Protein AF-A0A9W9PE05-F1 (afdb_monomer)

Sequence (276 aa):
MPARLLSFATFCFAQQVKKRMEEVAANADLQLPSVTVEVTFVDTAPVEDYEFKYQKSYREVPDNLDMRMVDYKRVLDLLSEWSDINFKIVYQSKFLGADGEGWISPAGKSKPKVKSPAKGNPDRVLTDVIMAIKPVHLANIASRQKNHEYRKYRLRDGVTRLWFYETADAGQGRASITHIAVIPATTRHERHEPGSVPTEPFGIGNEDFNAEKKESKYGYPILELYELVRPVNLSEMKAQWGMGGAPMGWRYVERDMWENRWGEGQDRSEEVRRVF

Solvent-accessible surface area (backbone atoms only — not comparable to full-atom values): 16127 Å² total; per-residue (Å²): 119,73,70,62,58,57,52,52,54,52,45,54,50,51,40,55,50,48,53,53,50,51,60,51,24,75,75,63,85,47,85,79,80,88,66,68,49,78,46,77,44,78,58,61,34,87,47,93,52,101,86,59,83,53,74,42,47,26,88,84,44,58,77,63,45,58,68,62,42,53,64,54,49,54,52,51,52,54,50,23,67,75,48,77,35,52,72,45,85,44,49,53,64,69,76,56,55,101,54,97,73,75,86,89,74,86,92,76,95,76,78,90,75,75,83,70,73,81,80,68,77,86,52,52,38,75,37,30,35,34,27,57,39,51,49,71,60,50,52,32,38,76,69,53,46,26,41,52,52,73,31,71,65,87,76,66,85,48,35,27,34,42,33,33,26,26,36,52,62,94,82,45,57,72,45,16,34,39,36,39,32,33,36,67,45,69,52,90,78,61,47,21,40,64,67,61,56,64,62,72,73,68,30,67,57,30,64,43,35,34,69,59,71,40,88,44,58,33,32,41,50,55,75,32,36,30,35,38,69,68,56,48,34,57,67,52,40,33,73,77,69,66,39,94,64,78,61,91,54,74,46,62,34,47,39,73,59,41,52,72,59,58,48,89,59,93,74,44,73,85,36,34,42,78,77,83

Secondary structure (DSSP, 8-state):
-HHHHHHHHHHHHHHHHHHHHHHHHHTTTPPPPPPEEEEEE--EEEP--TT---EEEGGG-HHHHHHHHHHHHHHHHHHHHHHT-EEEEEEHHHHS-SS------------------------EEEEEEEEEE-HHHHHHHHTTS--EEEESSPPPTT--EEEEEE--BTTBS-SEEEEEEE--S--TTTSBPTT-S--SS--TTHHHHHTT-SS--EEEE--EEEEEEEEEEHHHHHHHH---SS-SSEEEEEHHHHHHHT-S-S--TTTEEE--

Mean predicted aligned error: 17.55 Å

Foldseek 3Di:
DVVLVVLLVQLVVLLVVQVVQVVVCVVPVDDGDAGEAEDEDEQWDFDPDPPD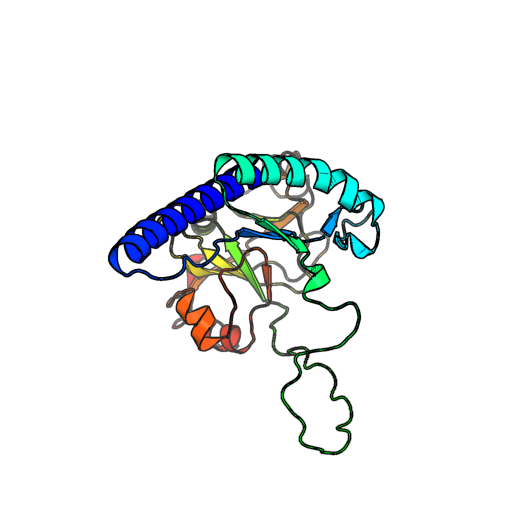TDTDGCVVVVVVVVVVCVVVVVSNVVSCVVRVHHYDYDYPVVVVPPDPDDDDDDDDDDDDDDDDDPCPPPFFDLLEKEAEDEPVVVVCVLVVQAFWDFAQDDRDQQNFKYFYQYDCDVNDTDQWRWKIFGFDNDDPQQQDFQLRQDPPPPHVCNPCRNVVVDSTGTITGGPWMKTFPDTGHQVNCCPPVVDPGRHPGMDTHGNVRCCVQPNPDPDNVNTIDTSD

pLDDT: mean 76.79, std 20.57, range [25.58, 98.38]

Radius of gyration: 24.27 Å; Cα contacts (8 Å, |Δi|>4): 389; chains: 1; bounding box: 50×63×70 Å

Structure (mmCIF, N/CA/C/O backbone):
data_AF-A0A9W9PE05-F1
#
_entry.id   AF-A0A9W9PE05-F1
#
loop_
_atom_site.group_PDB
_atom_site.id
_atom_site.type_symbol
_atom_site.label_atom_id
_atom_site.label_alt_id
_atom_site.label_comp_id
_atom_site.label_asym_id
_atom_site.label_entity_id
_atom_site.label_seq_id
_atom_site.pdbx_PDB_ins_code
_atom_site.Cartn_x
_atom_site.Cartn_y
_atom_site.Cartn_z
_atom_site.occupancy
_atom_site.B_iso_or_equiv
_atom_site.auth_seq_id
_atom_site.auth_comp_id
_atom_site.auth_asym_id
_atom_site.auth_atom_id
_atom_site.pdbx_PDB_model_num
ATOM 1 N N . MET A 1 1 ? 2.193 24.332 -0.978 1.00 36.72 1 MET A N 1
ATOM 2 C CA . MET A 1 1 ? 0.780 24.761 -0.854 1.00 36.72 1 MET A CA 1
ATOM 3 C C . MET A 1 1 ? -0.064 23.996 0.181 1.00 36.72 1 MET A C 1
ATOM 5 O O . MET A 1 1 ? -0.821 24.684 0.852 1.00 36.72 1 MET A O 1
ATOM 9 N N . PRO A 1 2 ? 0.036 22.664 0.403 1.00 42.19 2 PRO A N 1
ATOM 10 C CA . PRO A 1 2 ? -0.932 21.955 1.264 1.00 42.19 2 PRO A CA 1
ATOM 11 C C . PRO A 1 2 ? -0.872 22.321 2.762 1.00 42.19 2 PRO A C 1
ATOM 13 O O . PRO A 1 2 ? -1.906 22.354 3.418 1.00 42.19 2 PRO A O 1
ATOM 16 N N . ALA A 1 3 ? 0.300 22.684 3.298 1.00 53.28 3 ALA A N 1
ATOM 17 C CA . ALA A 1 3 ? 0.438 23.061 4.711 1.00 53.28 3 ALA A CA 1
ATOM 18 C C . ALA A 1 3 ? -0.306 24.362 5.086 1.00 53.28 3 ALA A C 1
ATOM 20 O O . ALA A 1 3 ? -0.819 24.475 6.192 1.00 53.28 3 ALA A O 1
ATOM 21 N N . ARG A 1 4 ? -0.419 25.326 4.156 1.00 55.31 4 ARG A N 1
ATOM 22 C CA . ARG A 1 4 ? -1.061 26.630 4.422 1.00 55.31 4 ARG A CA 1
ATOM 23 C C . ARG A 1 4 ? -2.582 26.517 4.583 1.00 55.31 4 ARG A C 1
ATOM 25 O O . ARG A 1 4 ? -3.156 27.207 5.417 1.00 55.31 4 ARG A O 1
ATOM 32 N N . LEU A 1 5 ? -3.217 25.623 3.821 1.00 52.72 5 LEU A N 1
ATOM 33 C CA . LEU A 1 5 ? -4.660 25.362 3.906 1.00 52.72 5 LEU A CA 1
ATOM 34 C C . LEU A 1 5 ? -5.042 24.634 5.201 1.00 52.72 5 LEU A C 1
ATOM 36 O O . LEU A 1 5 ? -6.065 24.955 5.800 1.00 52.72 5 LEU A O 1
ATOM 40 N N . LEU A 1 6 ? -4.204 23.695 5.654 1.00 59.94 6 LEU A N 1
ATOM 41 C CA . LEU A 1 6 ? -4.462 22.944 6.883 1.00 59.94 6 LEU A CA 1
ATOM 42 C C . LEU A 1 6 ? -4.364 23.838 8.129 1.00 59.94 6 LEU A C 1
ATOM 44 O O . LEU A 1 6 ? -5.202 23.729 9.016 1.00 59.94 6 LEU A O 1
ATOM 48 N N . SER A 1 7 ? -3.397 24.764 8.176 1.00 72.75 7 SER A N 1
ATOM 49 C CA . SER A 1 7 ? -3.284 25.721 9.284 1.00 72.75 7 SER A CA 1
ATOM 50 C C . SER A 1 7 ? -4.495 26.655 9.366 1.00 72.75 7 SER A C 1
ATOM 52 O O . SER A 1 7 ? -5.047 26.818 10.447 1.00 72.75 7 SER A O 1
ATOM 54 N N . PHE A 1 8 ? -4.961 27.212 8.243 1.00 75.12 8 PHE A N 1
ATOM 55 C CA . PHE A 1 8 ? -6.122 28.113 8.232 1.00 75.12 8 PHE A CA 1
ATOM 56 C C . PHE A 1 8 ? -7.388 27.448 8.801 1.00 75.12 8 PHE A C 1
ATOM 58 O O . PHE A 1 8 ? -8.031 28.008 9.686 1.00 75.12 8 PHE A O 1
ATOM 65 N N . ALA A 1 9 ? -7.696 26.216 8.375 1.00 77.88 9 ALA A N 1
ATOM 66 C CA . ALA A 1 9 ? -8.860 25.476 8.867 1.00 77.88 9 ALA A CA 1
ATOM 67 C C . ALA A 1 9 ? -8.818 25.236 10.390 1.00 77.88 9 ALA A C 1
ATOM 69 O O . ALA A 1 9 ? -9.842 25.362 11.063 1.00 77.88 9 ALA A O 1
ATOM 70 N N . THR A 1 10 ? -7.637 24.946 10.945 1.00 82.25 10 THR A N 1
ATOM 71 C CA . THR A 1 10 ? -7.452 24.756 12.393 1.00 82.25 10 THR A CA 1
ATOM 72 C C . THR A 1 10 ? -7.739 26.035 13.179 1.00 82.25 10 THR A C 1
ATOM 74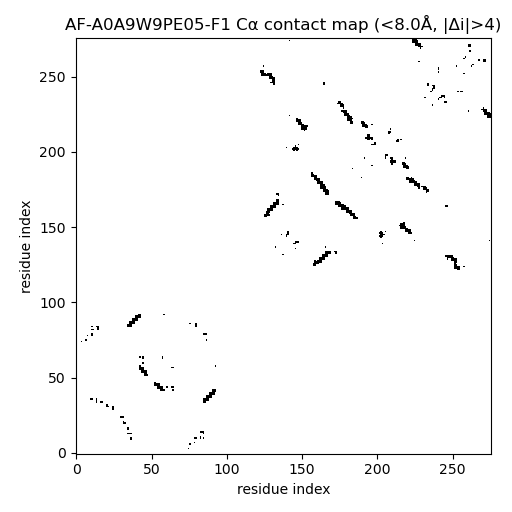 O O . THR A 1 10 ? -8.422 25.979 14.200 1.00 82.25 10 THR A O 1
ATOM 77 N N . PHE A 1 11 ? -7.277 27.193 12.697 1.00 85.00 11 PHE A N 1
ATOM 78 C CA . PHE A 1 11 ? -7.561 28.479 13.342 1.00 85.00 11 PHE A CA 1
ATOM 79 C C . PHE A 1 11 ? -9.043 28.874 13.227 1.00 85.00 11 PHE A C 1
ATOM 81 O O . PHE A 1 11 ? -9.613 29.341 14.210 1.00 85.00 11 PHE A O 1
ATOM 88 N N . CYS A 1 12 ? -9.709 28.601 12.096 1.00 81.94 12 CYS A N 1
ATOM 89 C CA . CYS A 1 12 ? -11.164 28.778 11.974 1.00 81.94 12 CYS A CA 1
ATOM 90 C C . CYS A 1 12 ? -11.935 27.928 12.995 1.00 81.94 12 CYS A C 1
ATOM 92 O O . CYS A 1 12 ? -12.865 28.410 13.643 1.00 81.94 12 CYS A O 1
ATOM 94 N N . PHE A 1 13 ? -11.541 26.662 13.156 1.00 85.50 13 PHE A N 1
ATOM 95 C CA . PHE A 1 13 ? -12.167 25.768 14.125 1.00 85.50 13 PHE A CA 1
ATOM 96 C C . PHE A 1 13 ? -11.944 26.248 15.566 1.00 85.50 13 PHE A C 1
ATOM 98 O O . PHE A 1 13 ? -12.898 26.330 16.338 1.00 85.50 13 PHE A O 1
ATOM 105 N N . ALA A 1 14 ? -10.714 26.632 15.920 1.00 84.94 14 ALA A N 1
ATOM 106 C CA . ALA A 1 14 ? -10.392 27.152 17.249 1.00 84.94 14 ALA A CA 1
ATOM 107 C C . ALA A 1 14 ? -11.175 28.433 17.583 1.00 84.94 14 ALA A C 1
ATOM 109 O O . ALA A 1 14 ? -11.684 28.571 18.695 1.00 84.94 14 ALA A O 1
ATOM 110 N N . GLN A 1 15 ? -11.350 29.329 16.608 1.00 85.56 15 GLN A N 1
ATOM 111 C CA . GLN A 1 15 ? -12.168 30.531 16.762 1.00 85.56 15 GLN A CA 1
ATOM 112 C C . GLN A 1 15 ? -13.646 30.190 17.012 1.00 85.56 15 GLN A C 1
ATOM 114 O O . GLN A 1 15 ? -14.285 30.782 17.883 1.00 85.56 15 GLN A O 1
ATOM 119 N N . GLN A 1 16 ? -14.191 29.195 16.304 1.00 87.19 16 GLN A N 1
ATOM 120 C CA . GLN A 1 16 ? -15.564 28.736 16.526 1.00 87.19 16 GLN A CA 1
ATOM 121 C C . GLN A 1 16 ? -15.748 28.109 17.916 1.00 87.19 16 GLN A C 1
ATOM 123 O O . GLN A 1 16 ? -16.785 28.314 18.550 1.00 87.19 16 GLN A O 1
ATOM 128 N N . VAL A 1 17 ? -14.747 27.370 18.403 1.00 85.56 17 VAL A N 1
ATOM 129 C CA . VAL A 1 17 ? -14.734 26.818 19.764 1.00 85.56 17 VAL A CA 1
ATOM 130 C C . VAL A 1 17 ? -14.707 27.943 20.801 1.00 85.56 17 VAL A C 1
ATOM 132 O O . VAL A 1 17 ? -15.565 27.951 21.681 1.00 85.56 17 VAL A O 1
ATOM 135 N N . LYS A 1 18 ? -13.805 28.926 20.662 1.00 86.38 18 LYS A N 1
ATOM 136 C CA . LYS A 1 18 ? -13.719 30.088 21.565 1.00 86.38 18 LYS A CA 1
ATOM 137 C C . LYS A 1 18 ? -15.049 30.839 21.644 1.00 86.38 18 LYS A C 1
ATOM 139 O O . LYS A 1 18 ? -15.564 31.030 22.740 1.00 86.38 18 LYS A O 1
ATOM 144 N N . LYS A 1 19 ? -15.666 31.148 20.498 1.00 85.88 19 LYS A N 1
ATOM 145 C CA . LYS A 1 19 ? -16.958 31.849 20.449 1.00 85.88 19 LYS A CA 1
ATOM 146 C C . LYS A 1 19 ? -18.067 31.097 21.195 1.00 85.88 19 LYS A C 1
ATOM 148 O O . LYS A 1 19 ? -18.822 31.695 21.953 1.00 85.88 19 LYS A O 1
ATOM 153 N N . ARG A 1 20 ? -18.148 29.772 21.029 1.00 85.19 20 ARG A N 1
ATOM 154 C CA . ARG A 1 20 ? -19.123 28.949 21.768 1.00 85.19 20 ARG A CA 1
ATOM 155 C C . ARG A 1 20 ? -18.854 28.947 23.271 1.00 85.19 20 ARG A C 1
ATOM 157 O O . ARG A 1 20 ? -19.792 28.924 24.058 1.00 85.19 20 ARG A O 1
ATOM 164 N N . MET A 1 21 ? -17.587 28.954 23.674 1.00 83.81 21 MET A N 1
ATOM 165 C CA . MET A 1 21 ? -17.212 29.005 25.088 1.00 83.81 21 MET A CA 1
ATOM 166 C C . MET A 1 21 ? -17.559 30.361 25.711 1.00 83.81 21 MET A C 1
ATOM 168 O O . MET A 1 21 ? -18.054 30.386 26.832 1.00 83.81 21 MET A O 1
ATOM 172 N N . GLU A 1 22 ? -17.382 31.461 24.976 1.00 82.69 22 GLU A N 1
ATOM 173 C CA . GLU A 1 22 ? -17.821 32.810 25.367 1.00 82.69 22 GLU A CA 1
ATOM 174 C C . GLU A 1 22 ? -19.341 32.890 25.540 1.00 82.69 22 GLU A C 1
ATOM 176 O O . GLU A 1 22 ? -19.814 33.385 26.561 1.00 82.69 22 GLU A O 1
ATOM 181 N N . GLU A 1 23 ? -20.109 32.322 24.607 1.00 82.31 23 GLU A N 1
ATOM 182 C CA . GLU A 1 23 ? -21.574 32.245 24.701 1.00 82.31 23 GLU A CA 1
ATOM 183 C C . GLU A 1 23 ? -22.038 31.425 25.921 1.00 82.31 23 GLU A C 1
ATOM 185 O O . GLU A 1 23 ? -22.997 31.796 26.596 1.00 82.31 23 GLU A O 1
ATOM 190 N N . VAL A 1 24 ? -21.358 30.321 26.244 1.00 78.38 24 VAL A N 1
ATOM 191 C CA . VAL A 1 24 ? -21.682 29.498 27.422 1.00 78.38 24 VAL A CA 1
ATOM 192 C C . VAL A 1 24 ? -21.281 30.196 28.725 1.00 78.38 24 VAL A C 1
ATOM 194 O O . VAL A 1 24 ? -22.057 30.192 29.678 1.00 78.38 24 VAL A O 1
ATOM 197 N N . ALA A 1 25 ? -20.105 30.822 28.773 1.00 78.00 25 ALA A N 1
ATOM 198 C CA . ALA A 1 25 ? -19.607 31.514 29.961 1.00 78.00 25 ALA A CA 1
ATOM 199 C C . ALA A 1 25 ? -20.440 32.759 30.305 1.00 78.00 25 ALA A C 1
ATOM 201 O O . ALA A 1 25 ? -20.733 32.981 31.479 1.00 78.00 25 ALA A O 1
ATOM 202 N N . ALA A 1 26 ? -20.902 33.509 29.295 1.00 73.75 26 ALA A N 1
ATOM 203 C CA . ALA A 1 26 ? -21.793 34.659 29.477 1.00 73.75 26 ALA A CA 1
ATOM 204 C C . ALA A 1 26 ? -23.132 34.285 30.140 1.00 73.75 26 ALA A C 1
ATOM 206 O O . ALA A 1 26 ? -23.738 35.111 30.814 1.00 73.75 26 ALA A O 1
ATOM 207 N N . ASN A 1 27 ? -23.575 33.034 29.982 1.00 67.81 27 ASN A N 1
ATOM 208 C CA . ASN A 1 27 ? -24.809 32.524 30.581 1.00 67.81 27 ASN A CA 1
ATOM 209 C C . ASN A 1 27 ? -24.612 31.912 31.982 1.00 67.81 27 ASN A C 1
ATOM 211 O O . ASN A 1 27 ? -25.601 31.593 32.639 1.00 67.81 27 ASN A O 1
ATOM 215 N N . ALA A 1 28 ? -23.366 31.718 32.432 1.00 70.81 28 ALA A N 1
ATOM 216 C CA . ALA A 1 28 ? -23.047 30.939 33.633 1.00 70.81 28 ALA A CA 1
ATOM 217 C C . ALA A 1 28 ? -22.118 31.648 34.642 1.00 70.81 28 ALA A C 1
ATOM 219 O O . ALA A 1 28 ? -21.790 31.042 35.658 1.00 70.81 28 ALA A O 1
ATOM 220 N N . ASP A 1 29 ? -21.700 32.893 34.378 1.00 69.50 29 ASP A N 1
ATOM 221 C CA . ASP A 1 29 ? -20.766 33.680 35.212 1.00 69.50 29 ASP A CA 1
ATOM 222 C C . ASP A 1 29 ? -19.462 32.914 35.542 1.00 69.50 29 ASP A C 1
ATOM 224 O O . ASP A 1 29 ? -18.925 32.944 36.650 1.00 69.50 29 ASP A O 1
ATOM 228 N N . LEU A 1 30 ? -18.972 32.150 34.558 1.00 73.12 30 LEU A N 1
ATOM 229 C CA . LEU A 1 30 ? -17.782 31.306 34.669 1.00 73.12 30 LEU A CA 1
ATOM 230 C C . LEU A 1 30 ? -16.566 31.979 34.030 1.00 73.12 30 LEU A C 1
ATOM 232 O O . LEU A 1 30 ? -16.657 32.623 32.985 1.00 73.12 30 LEU A O 1
ATOM 236 N N . GLN A 1 31 ? -15.392 31.761 34.623 1.00 72.00 31 GLN A N 1
ATOM 237 C CA . GLN A 1 31 ? -14.131 32.236 34.063 1.00 72.00 31 GLN A CA 1
ATOM 238 C C . GLN A 1 31 ? -13.820 31.512 32.742 1.00 72.00 31 GLN A C 1
ATOM 240 O O . GLN A 1 31 ? -13.816 30.281 32.676 1.00 72.00 31 GLN A O 1
ATOM 245 N N . LEU A 1 32 ? -13.554 32.286 31.689 1.00 72.94 32 LEU A N 1
ATOM 246 C CA . LEU A 1 32 ? -13.315 31.772 30.342 1.00 72.94 32 LEU A CA 1
ATOM 247 C C . LEU A 1 32 ? -12.006 30.968 30.253 1.00 72.94 32 LEU A C 1
ATOM 249 O O . LEU A 1 32 ? -10.941 31.509 30.567 1.00 72.94 32 LEU A O 1
ATOM 253 N N . PRO A 1 33 ? -12.041 29.703 29.789 1.00 71.75 33 PRO A N 1
ATOM 254 C CA . PRO A 1 33 ? -10.824 28.943 29.524 1.00 71.75 33 PRO A CA 1
ATOM 255 C C . PRO A 1 33 ? -10.090 29.500 28.299 1.00 71.75 33 PRO A C 1
ATOM 257 O O . PRO A 1 33 ? -10.716 29.888 27.311 1.00 71.75 33 PRO A O 1
ATOM 260 N N . SER A 1 34 ? -8.756 29.495 28.326 1.00 78.69 34 SER A N 1
ATOM 261 C CA . SER A 1 34 ? -7.958 29.910 27.173 1.00 78.69 34 SER A CA 1
ATOM 262 C C . SER A 1 34 ? -7.943 28.831 26.086 1.00 78.69 34 SER A C 1
ATOM 264 O O . SER A 1 34 ? -7.775 27.641 26.354 1.00 78.69 34 SER A O 1
ATOM 266 N N . VAL A 1 35 ? -8.094 29.255 24.829 1.00 86.25 35 VAL A N 1
ATOM 267 C CA . VAL A 1 35 ? -7.962 28.391 23.648 1.00 86.25 35 VAL A CA 1
ATOM 268 C C . VAL A 1 35 ? -6.613 28.676 22.995 1.00 86.25 35 VAL A C 1
ATOM 270 O O . VAL A 1 35 ? -6.274 29.828 22.734 1.00 86.25 35 VAL A O 1
ATOM 273 N N . THR A 1 36 ? -5.822 27.630 22.756 1.00 86.25 36 THR A N 1
ATOM 274 C CA . THR A 1 36 ? -4.507 27.720 22.102 1.00 86.25 36 THR A CA 1
ATOM 275 C C . THR A 1 36 ? -4.386 26.626 21.046 1.00 86.25 36 THR A C 1
ATOM 277 O O . THR A 1 36 ? -4.779 25.487 21.290 1.00 86.25 36 THR A O 1
ATOM 280 N N . VAL A 1 37 ? -3.823 26.954 19.884 1.00 85.31 37 VAL A N 1
ATOM 281 C CA . VAL A 1 37 ? -3.506 25.981 18.829 1.00 85.31 37 VAL A CA 1
ATOM 282 C C . VAL A 1 37 ? -2.077 25.469 19.010 1.00 85.31 37 VAL A C 1
ATOM 284 O O . VAL A 1 37 ? -1.121 26.241 18.975 1.00 85.31 37 VAL A O 1
ATOM 287 N N . GLU A 1 38 ? -1.905 24.159 19.167 1.00 85.44 38 GLU A N 1
ATOM 288 C CA . GLU A 1 38 ? -0.579 23.535 19.137 1.00 85.44 38 GLU A CA 1
ATOM 289 C C . GLU A 1 38 ? -0.252 23.051 17.720 1.00 85.44 38 GLU A C 1
ATOM 291 O O . GLU A 1 38 ? -1.009 22.287 17.120 1.00 85.44 38 GLU A O 1
ATOM 296 N N . VAL A 1 39 ? 0.882 23.500 17.176 1.00 78.31 39 VAL A N 1
ATOM 297 C CA . VAL A 1 39 ? 1.367 23.093 15.853 1.00 78.31 39 VAL A CA 1
ATOM 298 C C . VAL A 1 39 ? 2.644 22.286 16.021 1.00 78.31 39 VAL A C 1
ATOM 300 O O . VAL A 1 39 ? 3.671 22.818 16.448 1.00 78.31 39 VAL A O 1
ATOM 303 N N . T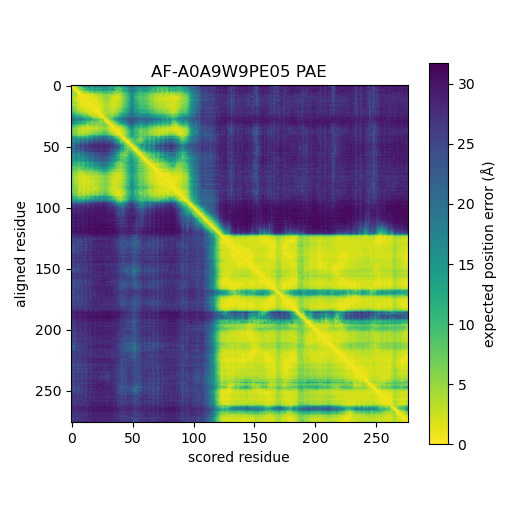HR A 1 40 ? 2.585 21.003 15.664 1.00 75.62 40 THR A N 1
ATOM 304 C CA . THR A 1 40 ? 3.741 20.105 15.722 1.00 75.62 40 THR A CA 1
ATOM 305 C C . THR A 1 40 ? 4.427 19.987 14.365 1.00 75.62 40 THR A C 1
ATOM 307 O O . THR A 1 40 ? 3.815 19.540 13.395 1.00 75.62 40 THR A O 1
ATOM 310 N N . PHE A 1 41 ? 5.714 20.332 14.300 1.00 70.81 41 PHE A N 1
ATOM 311 C CA . PHE A 1 41 ? 6.542 20.125 13.110 1.00 70.81 41 PHE A CA 1
ATOM 312 C C . PHE A 1 41 ? 7.351 18.827 13.215 1.00 70.81 41 PHE A C 1
ATOM 314 O O . PHE A 1 41 ? 7.883 18.482 14.273 1.00 70.81 41 PHE A O 1
ATOM 321 N N . VAL A 1 42 ? 7.428 18.099 12.098 1.00 68.25 42 VAL A N 1
ATOM 322 C CA . VAL A 1 42 ? 8.256 16.895 11.948 1.00 68.25 42 VAL A CA 1
ATOM 323 C C . VAL A 1 42 ? 9.634 17.316 11.436 1.00 68.25 42 VAL A C 1
ATOM 325 O O . VAL A 1 42 ? 9.791 17.678 10.267 1.00 68.25 42 VAL A O 1
ATOM 328 N N . ASP A 1 43 ? 10.634 17.265 12.316 1.00 63.94 43 ASP A N 1
ATOM 329 C CA . ASP A 1 43 ? 11.967 17.838 12.092 1.00 63.94 43 ASP A CA 1
ATOM 330 C C . ASP A 1 43 ? 12.874 16.942 11.239 1.00 63.94 43 ASP A C 1
ATOM 332 O O . ASP A 1 43 ? 13.865 16.395 11.730 1.00 63.94 43 ASP A O 1
ATOM 336 N N . THR A 1 44 ? 12.577 16.810 9.945 1.00 56.38 44 THR A N 1
ATOM 337 C CA . THR A 1 44 ? 13.433 16.071 8.998 1.00 56.38 44 THR A CA 1
ATOM 338 C C . THR A 1 44 ? 13.979 16.972 7.888 1.00 56.38 44 THR A C 1
ATOM 340 O O . THR A 1 44 ? 13.225 17.544 7.098 1.00 56.38 44 THR A O 1
ATOM 343 N N . ALA A 1 45 ? 15.305 17.104 7.824 1.00 51.56 45 ALA A N 1
ATOM 344 C CA . ALA A 1 45 ? 16.021 17.812 6.774 1.00 51.56 45 ALA A CA 1
ATOM 345 C C . ALA A 1 45 ? 16.279 16.867 5.585 1.00 51.56 45 ALA A C 1
ATOM 347 O O . ALA A 1 45 ? 16.754 15.742 5.783 1.00 51.56 45 ALA A O 1
ATOM 348 N N . PRO A 1 46 ? 15.998 17.284 4.338 1.00 47.12 46 PRO A N 1
ATOM 349 C CA . PRO A 1 46 ? 16.525 16.587 3.174 1.00 47.12 46 PRO A CA 1
ATOM 350 C C . PRO A 1 46 ? 18.040 16.816 3.103 1.00 47.12 46 PRO A C 1
ATOM 352 O O . PRO A 1 46 ? 18.486 17.960 3.093 1.00 47.12 46 PRO A O 1
ATOM 355 N N . VAL A 1 47 ? 18.818 15.737 3.059 1.00 47.50 47 VAL A N 1
ATOM 356 C CA . VAL A 1 47 ? 20.268 15.790 2.830 1.00 47.50 47 VAL A CA 1
ATOM 357 C C . VAL A 1 47 ? 20.518 15.568 1.344 1.00 47.50 47 VAL A C 1
ATOM 359 O O . VAL A 1 47 ? 20.037 14.581 0.779 1.00 47.50 47 VAL A O 1
ATOM 362 N N . GLU A 1 48 ? 21.241 16.485 0.708 1.00 44.53 48 GLU A N 1
ATOM 363 C CA . GLU A 1 48 ? 21.821 16.259 -0.614 1.00 44.53 48 GLU A CA 1
ATOM 364 C C . GLU A 1 48 ? 23.225 15.695 -0.425 1.00 44.53 48 GLU A C 1
ATOM 366 O O . GLU A 1 48 ? 24.196 16.436 -0.351 1.00 44.53 48 GLU A O 1
ATOM 371 N N . ASP A 1 49 ? 23.307 14.371 -0.309 1.00 40.06 49 ASP A N 1
ATOM 372 C CA . ASP A 1 49 ? 24.552 13.641 -0.528 1.00 40.06 49 ASP A CA 1
ATOM 373 C C . ASP A 1 49 ? 24.402 12.805 -1.802 1.00 40.06 49 ASP A C 1
ATOM 375 O O . ASP A 1 49 ? 23.361 12.172 -2.036 1.00 40.06 49 ASP A O 1
ATOM 379 N N . TYR A 1 50 ? 25.438 12.840 -2.639 1.00 43.62 50 TYR A N 1
ATOM 380 C CA . TYR A 1 50 ? 25.540 12.114 -3.904 1.00 43.62 50 TYR A CA 1
ATOM 381 C C . TYR A 1 50 ? 25.637 10.605 -3.635 1.00 43.62 50 TYR A C 1
ATOM 383 O O . TYR A 1 50 ? 26.725 10.061 -3.650 1.00 43.62 50 TYR A O 1
ATOM 391 N N . GLU A 1 51 ? 24.515 9.957 -3.307 1.00 40.19 51 GLU A N 1
ATOM 392 C CA . GLU A 1 51 ? 24.171 8.552 -3.630 1.00 40.19 51 GLU A CA 1
ATOM 393 C C . GLU A 1 51 ? 22.975 8.039 -2.808 1.00 40.19 51 GLU A C 1
ATOM 395 O O . GLU A 1 51 ? 22.301 7.102 -3.234 1.00 40.19 51 GLU A O 1
ATOM 400 N N . PHE A 1 52 ? 22.612 8.667 -1.680 1.00 34.91 52 PHE A N 1
ATOM 401 C CA . PHE A 1 52 ? 21.479 8.212 -0.860 1.00 34.91 52 PHE A CA 1
ATOM 402 C C . PHE A 1 52 ? 20.732 9.368 -0.178 1.00 34.91 52 PHE A C 1
ATOM 404 O O . PHE A 1 52 ? 21.290 10.098 0.634 1.00 34.91 52 PHE A O 1
ATOM 411 N N . LYS A 1 53 ? 19.419 9.490 -0.430 1.00 35.78 53 LYS A N 1
ATOM 412 C CA . LYS A 1 53 ? 18.544 10.410 0.321 1.00 35.78 53 LYS A CA 1
ATOM 413 C C . LYS A 1 53 ? 18.107 9.760 1.633 1.00 35.78 53 LYS A C 1
ATOM 415 O O . LYS A 1 53 ? 17.036 9.158 1.695 1.00 35.78 53 LYS A O 1
ATOM 420 N N . TYR A 1 54 ? 18.912 9.889 2.680 1.00 40.88 54 TYR A N 1
ATOM 421 C CA . TYR A 1 54 ? 18.432 9.685 4.047 1.00 40.88 54 TYR A CA 1
ATOM 422 C C . TYR A 1 54 ? 17.865 11.006 4.590 1.00 40.88 54 TYR A C 1
ATOM 424 O O . TYR A 1 54 ? 18.421 12.077 4.353 1.00 40.88 54 TYR A O 1
ATOM 432 N N . GLN A 1 55 ? 16.736 10.944 5.301 1.00 43.78 55 GLN A N 1
ATOM 433 C CA . GLN A 1 55 ? 16.238 12.082 6.077 1.00 43.78 55 GLN A CA 1
ATOM 434 C C . GLN A 1 55 ? 17.071 12.177 7.357 1.00 43.78 55 GLN A C 1
ATOM 436 O O . GLN A 1 55 ? 16.888 11.363 8.262 1.00 43.78 55 GLN A O 1
ATOM 441 N N . LYS A 1 56 ? 17.985 13.150 7.443 1.00 46.97 56 LYS A N 1
ATOM 442 C CA . LYS A 1 56 ? 18.586 13.511 8.735 1.00 46.97 56 LYS A CA 1
ATOM 443 C C . LYS A 1 56 ? 17.570 14.307 9.537 1.00 46.97 56 LYS A C 1
ATOM 445 O O . LYS A 1 56 ? 16.777 15.064 8.975 1.00 46.97 56 LYS A O 1
ATOM 450 N N . SER A 1 57 ? 17.574 14.155 10.856 1.00 51.03 57 SER A N 1
ATOM 451 C CA . SER A 1 57 ? 16.834 15.095 11.695 1.00 51.03 57 SER A CA 1
ATOM 452 C C . SER A 1 57 ? 17.456 16.485 11.536 1.00 51.03 57 SER A C 1
ATOM 454 O O . SER A 1 57 ? 18.680 16.593 11.487 1.00 51.03 57 SER A O 1
ATOM 456 N N . TYR A 1 58 ? 16.657 17.558 11.513 1.00 51.12 58 TYR A N 1
ATOM 457 C CA . TYR A 1 58 ? 17.212 18.923 11.593 1.00 51.12 58 TYR A CA 1
ATOM 458 C C . TYR A 1 58 ? 18.069 19.141 12.858 1.00 51.12 58 TYR A C 1
ATOM 460 O O . TYR A 1 58 ? 18.852 20.082 12.910 1.00 51.12 58 TYR A O 1
ATOM 468 N N . ARG A 1 59 ? 17.995 18.235 13.847 1.00 51.25 59 ARG A N 1
ATOM 469 C CA . ARG A 1 59 ? 18.908 18.168 14.997 1.00 51.25 59 ARG A CA 1
ATOM 470 C C . ARG A 1 59 ? 20.388 18.079 14.599 1.00 51.25 59 ARG A C 1
ATOM 472 O O . ARG A 1 59 ? 21.238 18.532 15.352 1.00 51.25 59 ARG A O 1
ATOM 479 N N . GLU A 1 60 ? 20.688 17.497 13.439 1.00 52.34 60 GLU A N 1
ATOM 480 C CA . GLU A 1 60 ? 22.056 17.341 12.926 1.00 52.34 60 GLU A CA 1
ATOM 481 C C . GLU A 1 60 ? 22.492 18.503 12.018 1.00 52.34 60 GLU A C 1
ATOM 483 O O . GLU A 1 60 ? 23.664 18.578 11.658 1.00 52.34 60 GLU A O 1
ATOM 488 N N . VAL A 1 61 ? 21.572 19.407 11.643 1.00 59.41 61 VAL A N 1
ATOM 489 C CA . VAL A 1 61 ? 21.845 20.584 10.796 1.00 59.41 61 VAL A CA 1
ATOM 490 C C . VAL A 1 61 ? 20.990 21.785 11.261 1.00 59.41 61 VAL A C 1
ATOM 492 O O . VAL A 1 61 ? 20.032 22.158 10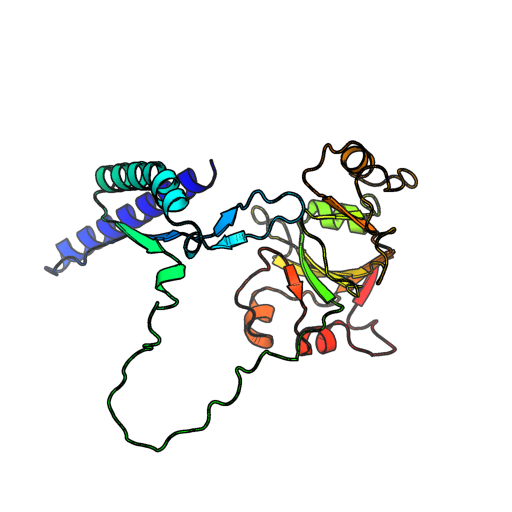.575 1.00 59.41 61 VAL A O 1
ATOM 495 N N . PRO A 1 62 ? 21.287 22.377 12.437 1.00 56.28 62 PRO A N 1
ATOM 496 C CA . PRO A 1 62 ? 20.409 23.348 13.107 1.00 56.28 62 PRO A CA 1
ATOM 497 C C . PRO A 1 62 ? 20.117 24.600 12.268 1.00 56.28 62 PRO A C 1
ATOM 499 O O . PRO A 1 62 ? 18.966 25.024 12.170 1.00 56.28 62 PRO A O 1
ATOM 502 N N . ASP A 1 63 ? 21.131 25.116 11.570 1.00 58.34 63 ASP A N 1
ATOM 503 C CA . ASP A 1 63 ? 21.052 26.369 10.803 1.00 58.34 63 ASP A CA 1
ATOM 504 C C . ASP A 1 63 ? 20.033 26.311 9.644 1.00 58.34 63 ASP A C 1
ATOM 506 O O . ASP A 1 63 ? 19.498 27.331 9.208 1.00 58.34 63 ASP A O 1
ATOM 510 N N . ASN A 1 64 ? 19.707 25.107 9.158 1.00 59.53 64 ASN A N 1
ATOM 511 C CA . ASN A 1 64 ? 18.732 24.903 8.083 1.00 59.53 64 ASN A CA 1
ATOM 512 C C . ASN A 1 64 ? 17.274 24.881 8.569 1.00 59.53 64 ASN A C 1
ATOM 514 O O . ASN A 1 64 ? 16.363 25.086 7.760 1.00 59.53 64 ASN A O 1
ATOM 518 N N . LEU A 1 65 ? 17.034 24.604 9.856 1.00 62.50 65 LEU A N 1
ATOM 519 C CA . LEU A 1 65 ? 15.683 24.585 10.419 1.00 62.50 65 LEU A CA 1
ATOM 520 C C . LEU A 1 65 ? 15.174 26.005 10.610 1.00 62.50 65 LEU A C 1
ATOM 522 O O . LEU A 1 65 ? 14.097 26.336 10.120 1.00 62.50 65 LEU A O 1
ATOM 526 N N . ASP A 1 66 ? 15.975 26.850 11.254 1.00 64.88 66 ASP A N 1
ATOM 527 C CA . ASP A 1 66 ? 15.568 28.209 11.600 1.00 64.88 66 ASP A CA 1
ATOM 528 C C . ASP A 1 66 ? 15.214 29.016 10.350 1.00 64.88 66 ASP A C 1
ATOM 530 O O . ASP A 1 66 ? 14.127 29.590 10.285 1.00 64.88 66 ASP A O 1
ATOM 534 N N . MET A 1 67 ? 16.044 28.948 9.302 1.00 65.00 67 MET A N 1
ATOM 535 C CA . MET A 1 67 ? 15.798 29.631 8.026 1.00 65.00 67 MET A CA 1
ATOM 536 C C . MET A 1 67 ? 14.483 29.193 7.359 1.00 65.00 67 MET A C 1
ATOM 538 O O . MET A 1 67 ? 13.761 30.021 6.806 1.00 65.00 67 MET A O 1
ATOM 542 N N . ARG A 1 68 ? 14.131 27.902 7.427 1.00 65.00 68 ARG A N 1
ATOM 543 C CA . ARG A 1 68 ? 12.877 27.384 6.852 1.00 65.00 68 ARG A CA 1
ATOM 544 C C . ARG A 1 68 ? 11.661 27.694 7.716 1.00 65.00 68 ARG A C 1
ATOM 546 O O . ARG A 1 68 ? 10.559 27.817 7.185 1.00 65.00 68 ARG A O 1
ATOM 553 N N . MET A 1 69 ? 11.846 27.820 9.026 1.00 71.88 69 MET A N 1
ATOM 554 C CA . MET A 1 69 ? 10.770 28.079 9.978 1.00 71.88 69 MET A CA 1
ATOM 555 C C . MET A 1 69 ? 10.334 29.547 10.018 1.00 71.88 69 MET A C 1
ATOM 557 O O . MET A 1 69 ? 9.196 29.803 10.412 1.00 71.88 69 MET A O 1
ATOM 561 N N . VAL A 1 70 ? 11.162 30.494 9.552 1.00 74.00 70 VAL A N 1
ATOM 562 C CA . VAL A 1 70 ? 10.801 31.926 9.470 1.00 74.00 70 VAL A CA 1
ATOM 563 C C . VAL A 1 70 ? 9.492 32.137 8.702 1.00 74.00 70 VAL A C 1
ATOM 565 O O . VAL A 1 70 ? 8.578 32.799 9.199 1.00 74.00 70 VAL A O 1
ATOM 568 N N . ASP A 1 71 ? 9.359 31.518 7.526 1.00 71.88 71 ASP A N 1
ATOM 569 C CA . ASP A 1 71 ? 8.171 31.672 6.679 1.00 71.88 71 ASP A CA 1
ATOM 570 C C . ASP A 1 71 ? 6.916 31.060 7.313 1.00 71.88 71 ASP A C 1
ATOM 572 O O . ASP A 1 71 ? 5.822 31.619 7.205 1.00 71.88 71 ASP A O 1
ATOM 576 N N . TYR A 1 72 ? 7.056 29.923 8.000 1.00 77.88 72 TYR A N 1
ATOM 577 C CA . TYR A 1 72 ? 5.937 29.281 8.692 1.00 77.88 72 TYR A CA 1
ATOM 578 C C . TYR A 1 72 ? 5.503 30.074 9.916 1.00 77.88 72 TYR A C 1
ATOM 580 O O . TYR A 1 72 ? 4.304 30.274 10.108 1.00 77.88 72 TYR A O 1
ATOM 588 N N . LYS A 1 73 ? 6.455 30.565 10.716 1.00 82.31 73 LYS A N 1
ATOM 589 C CA . LYS A 1 73 ? 6.146 31.371 11.895 1.00 82.31 73 LYS A CA 1
ATOM 590 C C . LYS A 1 73 ? 5.399 32.641 11.498 1.00 82.31 73 LYS A C 1
ATOM 592 O O . LYS A 1 73 ? 4.365 32.918 12.088 1.00 82.31 73 LYS A O 1
ATOM 597 N N . ARG A 1 74 ? 5.839 33.338 10.444 1.00 82.69 74 ARG A N 1
ATOM 598 C CA . ARG A 1 74 ? 5.147 34.534 9.940 1.00 82.69 74 ARG A CA 1
ATOM 599 C C . ARG A 1 74 ? 3.696 34.250 9.550 1.00 82.69 74 ARG A C 1
ATOM 601 O O . ARG A 1 74 ? 2.816 35.050 9.842 1.00 82.69 74 ARG A O 1
ATOM 608 N N . VAL A 1 75 ? 3.431 33.117 8.896 1.00 81.25 75 VAL A N 1
ATOM 609 C CA . VAL A 1 75 ? 2.057 32.717 8.550 1.00 81.25 75 VAL A CA 1
ATOM 610 C C . VAL A 1 75 ? 1.238 32.403 9.803 1.00 81.25 75 VAL A C 1
ATOM 612 O O . VAL A 1 75 ? 0.084 32.809 9.879 1.00 81.25 75 VAL A O 1
ATOM 615 N N . LEU A 1 76 ? 1.812 31.709 10.787 1.00 85.12 76 LEU A N 1
ATOM 616 C CA . LEU A 1 76 ? 1.122 31.394 12.041 1.00 85.12 76 LEU A CA 1
ATOM 617 C C . LEU A 1 76 ? 0.848 32.647 12.886 1.00 85.12 76 LEU A C 1
ATOM 619 O O . LEU A 1 76 ? -0.237 32.749 13.446 1.00 85.12 76 LEU A O 1
ATOM 623 N N . ASP A 1 77 ? 1.771 33.611 12.913 1.00 86.94 77 ASP A N 1
ATOM 624 C CA . ASP A 1 77 ? 1.577 34.912 13.564 1.00 86.94 77 ASP A CA 1
ATOM 625 C C . ASP A 1 77 ? 0.392 35.662 12.921 1.00 86.94 77 ASP A C 1
ATOM 627 O O . ASP A 1 77 ? -0.508 36.102 13.631 1.00 86.94 77 ASP A O 1
ATOM 631 N N . LEU A 1 78 ? 0.321 35.715 11.582 1.00 87.00 78 LEU A N 1
ATOM 632 C CA . LEU A 1 78 ? -0.804 36.336 10.862 1.00 87.00 78 LEU A CA 1
ATOM 633 C C . LEU A 1 78 ? -2.144 35.640 11.146 1.00 87.00 78 LEU A C 1
ATOM 635 O O . LEU A 1 78 ? -3.172 36.298 11.279 1.00 87.00 78 LEU A O 1
ATOM 639 N N . LEU A 1 79 ? -2.151 34.306 11.227 1.00 83.31 79 LEU A N 1
ATOM 640 C CA . LEU A 1 79 ? -3.357 33.542 11.559 1.00 83.31 79 LEU A CA 1
ATOM 641 C C . LEU A 1 79 ? -3.780 33.744 13.016 1.00 83.31 79 LEU A C 1
ATOM 643 O O . LEU A 1 79 ? -4.976 33.801 13.298 1.00 83.31 79 LEU A O 1
ATOM 647 N N . SER A 1 80 ? -2.817 33.869 13.927 1.00 89.31 80 SER A N 1
ATOM 648 C CA . SER A 1 80 ? -3.052 34.157 15.339 1.00 89.31 80 SER A CA 1
ATOM 649 C C . SER A 1 80 ? -3.678 35.535 15.526 1.00 89.31 80 SER A C 1
ATOM 651 O O . SER A 1 80 ? -4.722 35.637 16.163 1.00 89.31 80 SER A O 1
ATOM 653 N N . GLU A 1 81 ? -3.114 36.559 14.880 1.00 91.12 81 GLU A N 1
ATOM 654 C CA . GLU A 1 81 ? -3.646 37.926 14.880 1.00 91.12 81 GLU A CA 1
ATOM 655 C C . GLU A 1 81 ? -5.057 37.986 14.282 1.00 91.12 81 GLU A C 1
ATOM 657 O O . GLU A 1 81 ? -5.964 38.557 14.879 1.00 91.12 81 GLU A O 1
ATOM 662 N N . TRP A 1 82 ? -5.275 37.336 13.134 1.00 89.62 82 TRP A N 1
ATOM 663 C CA . TRP A 1 82 ? -6.585 37.297 12.480 1.00 89.62 82 TRP A CA 1
ATOM 664 C C . TRP A 1 82 ? -7.667 36.595 13.318 1.00 89.62 82 TRP A C 1
ATOM 666 O O . TRP A 1 82 ? -8.834 36.988 13.282 1.00 89.62 82 TRP A O 1
ATOM 676 N N . SER A 1 83 ? -7.304 35.535 14.042 1.00 85.44 83 SER A N 1
ATOM 677 C CA . SER A 1 83 ? -8.264 34.706 14.784 1.00 85.44 83 SER A CA 1
ATOM 678 C C . SER A 1 83 ? -8.435 35.097 16.251 1.00 85.44 83 SER A C 1
ATOM 680 O O . SER A 1 83 ? -9.391 34.631 16.875 1.00 85.44 83 SER A O 1
ATOM 682 N N . ASP A 1 84 ? -7.533 35.919 16.795 1.00 88.94 84 ASP A N 1
ATOM 683 C CA . ASP A 1 84 ? -7.383 36.177 18.232 1.00 88.94 84 ASP A CA 1
ATOM 684 C C . ASP A 1 84 ? -7.201 34.876 19.051 1.00 88.94 84 ASP A C 1
ATOM 686 O O . ASP A 1 84 ? -7.748 34.689 20.146 1.00 88.94 84 ASP A O 1
ATOM 690 N N . ILE A 1 85 ? -6.458 33.922 18.473 1.00 89.12 85 ILE A N 1
ATOM 691 C CA . ILE A 1 85 ? -6.109 32.635 19.085 1.00 89.12 85 ILE A CA 1
ATOM 692 C C . ILE A 1 85 ? -4.592 32.517 19.159 1.00 89.12 85 ILE A C 1
ATOM 694 O O . ILE A 1 85 ? -3.903 32.559 18.140 1.00 89.12 85 ILE A O 1
ATOM 698 N N . ASN A 1 86 ? -4.063 32.301 20.362 1.00 88.75 86 ASN A N 1
ATOM 699 C CA . ASN A 1 86 ? -2.639 32.043 20.559 1.00 88.75 86 ASN A CA 1
ATOM 700 C C . ASN A 1 86 ? -2.237 30.689 19.968 1.00 88.75 86 ASN A C 1
ATOM 702 O O . ASN A 1 86 ? -3.033 29.747 19.918 1.00 88.75 86 ASN A O 1
ATOM 706 N N . PHE A 1 87 ? -0.969 30.557 19.589 1.00 88.88 87 PHE A N 1
ATOM 707 C CA . PHE A 1 87 ? -0.421 29.279 19.155 1.00 88.88 87 PHE A CA 1
ATOM 708 C C . PHE A 1 87 ? 0.911 28.965 19.820 1.00 88.88 87 PHE A C 1
ATOM 710 O O . PHE A 1 87 ? 1.646 29.844 20.269 1.00 88.88 87 PHE A O 1
ATOM 717 N N . LYS A 1 88 ? 1.229 27.674 19.853 1.00 88.12 88 LYS A N 1
ATOM 718 C CA . LYS A 1 88 ? 2.505 27.153 20.328 1.00 88.12 88 LYS A CA 1
ATOM 719 C C . LYS A 1 88 ? 3.103 26.252 19.262 1.00 88.12 88 LYS A C 1
ATOM 721 O O . LYS A 1 88 ? 2.461 25.308 18.805 1.00 88.12 88 LYS A O 1
ATOM 726 N N . ILE A 1 89 ? 4.349 26.529 18.889 1.00 81.50 89 ILE A N 1
ATOM 727 C CA . ILE A 1 89 ? 5.130 25.638 18.031 1.00 81.50 89 ILE A CA 1
ATOM 728 C C . ILE A 1 89 ? 5.807 24.599 18.915 1.00 81.50 89 ILE A C 1
ATOM 730 O O . ILE A 1 89 ? 6.564 24.938 19.831 1.00 81.50 89 ILE A O 1
ATOM 734 N N . VAL A 1 90 ? 5.558 23.330 18.614 1.00 78.44 90 VAL A N 1
ATOM 735 C CA . VAL A 1 90 ? 6.275 22.209 19.211 1.00 78.44 90 VAL A CA 1
ATOM 736 C C . VAL A 1 90 ? 6.974 21.439 18.102 1.00 78.44 90 VAL A C 1
ATOM 738 O O . VAL A 1 90 ? 6.485 21.290 16.987 1.00 78.44 90 VAL A O 1
ATOM 741 N N . TYR A 1 91 ? 8.165 20.971 18.415 1.00 73.56 91 TYR A N 1
ATOM 742 C CA . TYR A 1 91 ? 9.004 20.217 17.506 1.00 73.56 91 TYR A CA 1
ATOM 743 C C . TYR A 1 91 ? 8.941 18.755 17.922 1.00 73.56 91 TYR A C 1
ATOM 745 O O . TYR A 1 91 ? 9.003 18.469 19.119 1.00 73.56 91 TYR A O 1
ATOM 753 N N . GLN A 1 92 ? 8.797 17.825 16.974 1.00 65.44 92 GLN A N 1
ATOM 754 C CA . GLN A 1 92 ? 8.708 16.396 17.295 1.00 65.44 92 GLN A CA 1
ATOM 755 C C . GLN A 1 92 ? 9.900 15.939 18.156 1.00 65.44 92 GLN A C 1
ATOM 757 O O . GLN A 1 92 ? 9.746 15.135 19.074 1.00 65.44 92 GLN A O 1
ATOM 762 N N . SER A 1 93 ? 11.076 16.515 17.902 1.00 59.56 93 SER A N 1
ATOM 763 C CA . SER A 1 93 ? 12.294 16.303 18.685 1.00 59.56 93 SER A CA 1
ATOM 764 C C . SER A 1 93 ? 12.147 16.622 20.179 1.00 59.56 93 SER A C 1
ATOM 766 O O . SER A 1 93 ? 12.806 15.985 20.991 1.00 59.56 93 SER A O 1
ATOM 768 N N . LYS A 1 94 ? 11.254 17.538 20.574 1.00 60.03 94 LYS A N 1
ATOM 769 C CA . LYS A 1 94 ? 11.000 17.893 21.983 1.00 60.03 94 LYS A CA 1
ATOM 770 C C . LYS A 1 94 ? 10.109 16.893 22.724 1.00 60.03 94 LYS A C 1
ATOM 772 O O . LYS A 1 94 ? 10.087 16.915 23.948 1.00 60.03 94 LYS A O 1
ATOM 777 N N . PHE A 1 95 ? 9.402 16.009 22.017 1.00 53.34 95 PHE A N 1
ATOM 778 C CA . PHE A 1 95 ? 8.654 14.909 22.645 1.00 53.34 95 PHE A CA 1
ATOM 779 C C . PHE A 1 95 ? 9.563 13.735 23.036 1.00 53.34 95 PHE A C 1
ATOM 781 O O . PHE A 1 95 ? 9.185 12.897 23.851 1.00 53.34 95 PHE A O 1
ATOM 788 N N . LEU A 1 96 ? 10.766 13.682 22.461 1.00 47.91 96 LEU A N 1
ATOM 789 C CA . LEU A 1 96 ? 11.811 12.708 22.747 1.00 47.91 96 LEU A CA 1
ATOM 790 C C . LEU A 1 96 ? 12.946 13.460 23.455 1.00 47.91 96 LEU A C 1
ATOM 792 O O . LEU A 1 96 ? 13.900 13.876 22.803 1.00 47.91 96 LEU A O 1
ATOM 796 N N . GLY A 1 97 ? 12.786 13.715 24.758 1.00 38.72 97 GLY A N 1
ATOM 797 C CA . GLY A 1 97 ? 13.665 14.573 25.565 1.00 38.72 97 GLY A CA 1
ATOM 798 C C . GLY A 1 97 ? 15.167 14.435 25.268 1.00 38.72 97 GLY A C 1
ATOM 799 O O . GLY A 1 97 ? 15.673 13.355 24.950 1.00 38.72 97 GLY A O 1
ATOM 800 N N . ALA A 1 98 ? 15.892 15.551 25.383 1.00 39.41 98 ALA A N 1
ATOM 801 C CA . ALA A 1 98 ? 17.354 15.597 25.279 1.00 39.41 98 ALA A CA 1
ATOM 802 C C . ALA A 1 98 ? 18.059 15.041 26.535 1.00 39.41 98 ALA A C 1
ATOM 804 O O . ALA A 1 98 ? 19.281 15.048 26.641 1.00 39.41 98 ALA A O 1
ATOM 805 N N . ASP A 1 99 ? 17.276 14.508 27.452 1.00 39.19 99 ASP A N 1
ATOM 806 C CA . ASP A 1 99 ? 17.613 14.113 28.793 1.00 39.19 99 ASP A CA 1
ATOM 807 C C . ASP A 1 99 ? 16.481 13.176 29.215 1.00 39.19 99 ASP A C 1
ATOM 809 O O . ASP A 1 99 ? 15.304 13.524 29.169 1.00 39.19 99 ASP A O 1
ATOM 813 N N . GLY A 1 100 ? 16.832 11.920 29.484 1.00 36.88 100 GLY A N 1
ATOM 814 C CA . GLY A 1 100 ? 15.889 10.827 29.693 1.00 36.88 100 GLY A CA 1
ATOM 815 C C . GLY A 1 100 ? 15.089 10.924 30.992 1.00 36.88 100 GLY A C 1
ATOM 816 O O . GLY A 1 100 ? 15.219 10.043 31.837 1.00 36.88 100 GLY A O 1
ATOM 817 N N . GLU A 1 101 ? 14.226 11.927 31.125 1.00 27.86 101 GLU A N 1
ATOM 818 C CA . GLU A 1 101 ? 13.233 12.028 32.192 1.00 27.86 101 GLU A CA 1
ATOM 819 C C . GLU A 1 101 ? 11.825 11.841 31.620 1.00 27.86 101 GLU A C 1
ATOM 821 O O . GLU A 1 101 ? 11.225 12.721 31.004 1.00 27.86 101 GLU A O 1
ATOM 826 N N . GLY A 1 102 ? 11.294 10.635 31.811 1.00 30.62 102 GLY A N 1
ATOM 827 C CA . GLY A 1 102 ? 9.858 10.408 31.770 1.00 30.62 102 GLY A CA 1
ATOM 828 C C . GLY A 1 102 ? 9.215 10.863 33.082 1.00 30.62 102 GLY A C 1
ATOM 829 O O . GLY A 1 102 ? 9.805 10.712 34.146 1.00 30.62 102 GLY A O 1
ATOM 830 N N . TRP A 1 103 ? 7.994 11.387 32.971 1.00 25.58 103 TRP A N 1
ATOM 831 C CA . TRP A 1 103 ? 6.897 11.333 33.945 1.00 25.58 103 TRP A CA 1
ATOM 832 C C . TRP A 1 103 ? 7.252 10.848 35.365 1.00 25.58 103 TRP A C 1
ATOM 834 O O . TRP A 1 103 ? 7.375 9.649 35.617 1.00 25.58 103 TRP A O 1
ATOM 844 N N . ILE A 1 104 ? 7.293 11.778 36.322 1.00 28.14 104 ILE A N 1
ATOM 845 C CA . ILE A 1 104 ? 7.308 11.468 37.756 1.00 28.14 104 ILE A CA 1
ATOM 846 C C . ILE A 1 104 ? 5.870 11.180 38.212 1.00 28.14 104 ILE A C 1
ATOM 848 O O . ILE A 1 104 ? 5.015 12.061 38.209 1.00 28.14 104 ILE A O 1
ATOM 852 N N . SER A 1 105 ? 5.613 9.946 38.650 1.00 26.84 105 SER A N 1
ATOM 853 C CA . SER A 1 105 ? 4.599 9.636 39.672 1.00 26.84 105 SER A CA 1
ATOM 854 C C . SER A 1 105 ? 5.309 9.314 40.999 1.00 26.84 105 SER A C 1
ATOM 856 O O . SER A 1 105 ? 6.477 8.918 40.967 1.00 26.84 105 SER A O 1
ATOM 858 N N . PRO A 1 106 ? 4.671 9.514 42.171 1.00 29.97 106 PRO A N 1
ATOM 859 C CA . PRO A 1 106 ? 5.389 9.660 43.435 1.00 29.97 106 PRO A CA 1
ATOM 860 C C . PRO A 1 106 ? 5.991 8.356 43.969 1.00 29.97 106 PRO A C 1
ATOM 862 O O . PRO A 1 106 ? 5.492 7.257 43.744 1.00 29.97 106 PRO A O 1
ATOM 865 N N . ALA A 1 107 ? 7.082 8.542 44.708 1.00 34.72 107 ALA A N 1
ATOM 866 C CA . ALA A 1 107 ? 8.046 7.565 45.193 1.00 34.72 107 ALA A CA 1
ATOM 867 C C . ALA A 1 107 ? 7.483 6.286 45.850 1.00 34.72 107 ALA A C 1
ATOM 869 O O . ALA A 1 107 ? 6.816 6.328 46.880 1.00 34.72 107 ALA A O 1
ATOM 870 N N . GLY A 1 108 ? 7.944 5.137 45.347 1.00 28.78 108 GLY A N 1
ATOM 871 C CA . GLY A 1 108 ? 7.968 3.854 46.051 1.00 28.78 108 GLY A CA 1
ATOM 872 C C . GLY A 1 108 ? 9.264 3.113 45.717 1.00 28.78 108 GLY A C 1
ATOM 873 O O . GLY A 1 108 ? 9.470 2.685 44.584 1.00 28.78 108 GLY A O 1
ATOM 874 N N . LYS A 1 109 ? 10.183 3.009 46.684 1.00 38.25 109 LYS A N 1
ATOM 875 C CA . LYS A 1 109 ? 11.522 2.419 46.509 1.00 38.25 109 LYS A CA 1
ATOM 876 C C . LYS A 1 109 ? 11.440 0.934 46.123 1.00 38.25 109 LYS A C 1
ATOM 878 O O . LYS A 1 109 ? 10.955 0.129 46.911 1.00 38.25 109 LYS A O 1
ATOM 883 N N . SER A 1 110 ? 12.033 0.541 44.992 1.00 27.30 110 SER A N 1
ATOM 884 C CA . SER A 1 110 ? 12.533 -0.828 44.789 1.00 27.30 110 SER A CA 1
ATOM 885 C C . SER A 1 110 ? 13.730 -0.871 43.819 1.00 27.30 110 SER A C 1
ATOM 887 O O . SER A 1 110 ? 13.894 -0.012 42.960 1.00 27.30 110 SER A O 1
ATOM 889 N N . LYS A 1 111 ? 14.619 -1.835 44.081 1.00 27.61 111 LYS A N 1
ATOM 890 C CA . LYS A 1 111 ? 16.006 -2.034 43.606 1.00 27.61 111 LYS A CA 1
ATOM 891 C C . LYS A 1 111 ? 16.187 -2.105 42.071 1.00 27.61 111 LYS A C 1
ATOM 893 O O . LYS A 1 111 ? 15.221 -2.386 41.364 1.00 27.61 111 LYS A O 1
ATOM 898 N N . PRO A 1 112 ? 17.419 -1.900 41.545 1.00 27.81 112 PRO A N 1
ATOM 899 C CA . PRO A 1 112 ? 17.657 -1.734 40.113 1.00 27.81 112 PRO A CA 1
ATOM 900 C C . PRO A 1 112 ? 17.325 -3.015 39.346 1.00 27.81 112 PRO A C 1
ATOM 902 O O . PRO A 1 112 ? 17.997 -4.037 39.489 1.00 27.81 112 PRO A O 1
ATOM 905 N N . LYS A 1 113 ? 16.297 -2.952 38.494 1.00 28.56 113 LYS A N 1
ATOM 906 C CA . LYS A 1 113 ? 16.122 -3.933 37.424 1.00 28.56 113 LYS A CA 1
ATOM 907 C C . LYS A 1 113 ? 17.123 -3.604 36.324 1.00 28.56 113 LYS A C 1
ATOM 909 O O . LYS A 1 113 ? 17.054 -2.548 35.699 1.00 28.56 113 LYS A O 1
ATOM 914 N N . VAL A 1 114 ? 18.046 -4.538 36.119 1.00 32.03 114 VAL A N 1
ATOM 915 C CA . VAL A 1 114 ? 18.863 -4.692 34.913 1.00 32.03 114 VAL A CA 1
ATOM 916 C C . VAL A 1 114 ? 18.026 -4.309 33.691 1.00 32.03 114 VAL A C 1
ATOM 918 O O . VAL A 1 114 ? 16.925 -4.839 33.514 1.00 32.03 114 VAL A O 1
ATOM 921 N N . LYS A 1 115 ? 18.533 -3.368 32.880 1.00 34.88 115 LYS A N 1
ATOM 922 C CA . LYS A 1 115 ? 17.929 -2.983 31.599 1.00 34.88 115 LYS A CA 1
ATOM 923 C C . LYS A 1 115 ? 17.721 -4.252 30.782 1.00 34.88 115 LYS A C 1
ATOM 925 O O . LYS A 1 115 ? 18.670 -4.811 30.240 1.00 34.88 115 LYS A O 1
ATOM 930 N N . SER A 1 116 ? 16.475 -4.704 30.711 1.00 30.06 116 SER A N 1
ATOM 931 C CA . SER A 1 116 ? 16.083 -5.614 29.647 1.00 30.06 116 SER A CA 1
ATOM 932 C C . SER A 1 116 ? 16.197 -4.823 28.343 1.00 30.06 116 SER A C 1
ATOM 934 O O . SER A 1 116 ? 15.806 -3.650 28.322 1.00 30.06 116 SER A O 1
ATOM 936 N N . PRO A 1 117 ? 16.774 -5.407 27.284 1.00 34.28 117 PRO A N 1
ATOM 937 C CA . PRO A 1 117 ? 16.867 -4.732 26.003 1.00 34.28 117 PRO A CA 1
ATOM 938 C C . PRO A 1 117 ? 15.457 -4.352 25.553 1.00 34.28 117 PRO A C 1
ATOM 940 O O . PRO A 1 117 ? 14.490 -5.058 25.855 1.00 34.28 117 PRO A O 1
ATOM 943 N N . ALA A 1 118 ? 15.340 -3.216 24.862 1.00 39.84 118 ALA A N 1
ATOM 944 C CA . ALA A 1 118 ? 14.108 -2.842 24.188 1.00 39.84 118 ALA A CA 1
ATOM 945 C C . ALA A 1 118 ? 13.576 -4.077 23.448 1.00 39.84 118 ALA A C 1
ATOM 947 O O . ALA A 1 118 ? 14.306 -4.672 22.652 1.00 39.84 118 ALA A O 1
ATOM 948 N N . LYS A 1 119 ? 12.332 -4.485 23.729 1.00 37.97 119 LYS A N 1
ATOM 949 C CA . LYS A 1 119 ? 11.624 -5.431 22.865 1.00 37.97 119 LYS A CA 1
ATOM 950 C C . LYS A 1 119 ? 11.480 -4.741 21.507 1.00 37.97 119 LYS A C 1
ATOM 952 O O . LYS A 1 119 ? 10.487 -4.068 21.253 1.00 37.97 119 LYS A O 1
ATOM 957 N N . GLY A 1 120 ? 12.476 -4.867 20.633 1.00 37.25 120 GLY A N 1
ATOM 958 C CA . GLY A 1 120 ? 12.197 -4.848 19.207 1.00 37.25 120 GLY A CA 1
ATOM 959 C C . GLY A 1 120 ? 11.138 -5.916 19.005 1.00 37.25 120 GLY A C 1
ATOM 960 O O . GLY A 1 120 ? 11.345 -7.025 19.483 1.00 37.25 120 GLY A O 1
ATOM 961 N N . ASN A 1 121 ? 9.980 -5.579 18.438 1.00 47.31 121 ASN A N 1
ATOM 962 C CA . ASN A 1 121 ? 8.977 -6.601 18.171 1.00 47.31 121 ASN A CA 1
ATOM 963 C C . ASN A 1 121 ? 9.589 -7.534 17.109 1.00 47.31 121 ASN A C 1
ATOM 965 O O . ASN A 1 121 ? 9.737 -7.090 15.967 1.00 47.31 121 ASN A O 1
ATOM 969 N N . PRO A 1 122 ? 10.011 -8.769 17.446 1.00 52.53 122 PRO A N 1
ATOM 970 C CA . PRO A 1 122 ? 10.638 -9.673 16.481 1.00 52.53 122 PRO A CA 1
ATOM 971 C C . PRO A 1 122 ? 9.601 -10.265 15.511 1.00 52.53 122 PRO A C 1
ATOM 973 O O . PRO A 1 122 ? 9.922 -11.121 14.691 1.00 52.53 122 PRO A O 1
ATOM 976 N N . ASP A 1 123 ? 8.358 -9.792 15.594 1.00 78.56 123 ASP A N 1
ATOM 977 C CA . ASP A 1 123 ? 7.179 -10.462 15.081 1.00 78.56 123 ASP A CA 1
ATOM 978 C C . ASP A 1 123 ? 6.585 -9.801 13.842 1.00 78.56 123 ASP A C 1
ATOM 980 O O . ASP A 1 123 ? 5.389 -9.851 13.593 1.00 78.56 123 ASP A O 1
ATOM 984 N N . ARG A 1 124 ? 7.424 -9.145 13.040 1.00 88.75 124 ARG A N 1
ATOM 985 C CA . ARG A 1 124 ? 7.018 -8.632 11.729 1.00 88.75 124 ARG A CA 1
ATOM 986 C C . ARG A 1 124 ? 7.452 -9.582 10.631 1.00 88.75 124 ARG A C 1
ATOM 988 O O . ARG A 1 124 ? 8.599 -10.028 10.600 1.00 88.75 124 ARG A O 1
ATOM 995 N N . VAL A 1 125 ? 6.557 -9.833 9.686 1.00 93.81 125 VAL A N 1
ATOM 996 C CA . VAL A 1 125 ? 6.827 -10.671 8.520 1.00 93.81 125 VAL A CA 1
ATOM 997 C C . VAL A 1 125 ? 7.518 -9.814 7.467 1.00 93.81 125 VAL A C 1
ATOM 999 O O . VAL A 1 125 ? 6.901 -9.025 6.760 1.00 93.81 125 VAL A O 1
ATOM 1002 N N . LEU A 1 126 ? 8.844 -9.929 7.394 1.00 93.25 126 LEU A N 1
ATOM 1003 C CA . LEU A 1 126 ? 9.685 -9.037 6.584 1.00 93.25 126 LEU A CA 1
ATOM 1004 C C . LEU A 1 126 ? 9.549 -9.261 5.070 1.00 93.25 126 LEU A C 1
ATOM 1006 O O . LEU A 1 126 ? 10.054 -8.457 4.288 1.00 93.25 126 LEU A O 1
ATOM 1010 N N . THR A 1 127 ? 8.872 -10.334 4.667 1.00 94.56 127 THR A N 1
ATOM 1011 C CA . THR A 1 127 ? 8.504 -10.624 3.277 1.00 94.56 127 THR A CA 1
ATOM 1012 C C . THR A 1 127 ? 7.254 -9.861 2.829 1.00 94.56 127 THR A C 1
ATOM 1014 O O . THR A 1 127 ? 6.972 -9.805 1.635 1.00 94.56 127 THR A O 1
ATOM 1017 N N . ASP A 1 128 ? 6.517 -9.244 3.757 1.00 96.06 128 ASP A N 1
ATOM 1018 C CA . ASP A 1 128 ? 5.179 -8.714 3.515 1.00 96.06 128 ASP A CA 1
ATOM 1019 C C . ASP A 1 128 ? 5.068 -7.265 3.970 1.00 96.06 128 ASP A C 1
ATOM 1021 O O . ASP A 1 128 ? 5.369 -6.924 5.115 1.00 96.06 128 ASP A O 1
ATOM 1025 N N . VAL A 1 129 ? 4.604 -6.397 3.077 1.00 95.81 129 VAL A N 1
ATOM 1026 C CA . VAL A 1 129 ? 4.504 -4.959 3.329 1.00 95.81 129 VAL A CA 1
ATOM 1027 C C . VAL A 1 129 ? 3.084 -4.475 3.105 1.00 95.81 129 VAL A C 1
ATOM 1029 O O . VAL A 1 129 ? 2.526 -4.670 2.036 1.00 95.81 129 VAL A O 1
ATOM 1032 N N . ILE A 1 130 ? 2.534 -3.755 4.079 1.00 96.44 130 ILE A N 1
ATOM 1033 C CA . ILE A 1 130 ? 1.286 -3.005 3.950 1.00 96.44 130 ILE A CA 1
ATOM 1034 C C . ILE A 1 130 ? 1.582 -1.608 3.424 1.00 96.44 130 ILE A C 1
ATOM 1036 O O . ILE A 1 130 ? 2.458 -0.915 3.949 1.00 96.44 130 ILE A O 1
ATOM 1040 N N . MET A 1 131 ? 0.806 -1.164 2.437 1.00 95.12 131 MET A N 1
ATOM 1041 C CA . MET A 1 131 ? 0.866 0.192 1.899 1.00 95.12 131 MET A CA 1
ATOM 1042 C C . MET A 1 131 ? -0.497 0.683 1.421 1.00 95.12 131 MET A C 1
ATOM 1044 O O . MET A 1 131 ? -1.336 -0.096 0.976 1.00 95.12 131 MET A O 1
ATOM 1048 N N . ALA A 1 132 ? -0.699 1.998 1.491 1.00 94.00 132 ALA A N 1
ATOM 1049 C CA . ALA A 1 132 ? -1.888 2.623 0.933 1.00 94.00 132 ALA A CA 1
ATOM 1050 C C . ALA A 1 132 ? -1.860 2.640 -0.601 1.00 94.00 132 ALA A C 1
ATOM 1052 O O . ALA A 1 132 ? -0.802 2.835 -1.217 1.00 94.00 132 ALA A O 1
ATOM 1053 N N . ILE A 1 133 ? -3.044 2.485 -1.191 1.00 93.75 133 ILE A N 1
ATOM 1054 C CA . ILE A 1 133 ? -3.314 2.624 -2.619 1.00 93.75 133 ILE A CA 1
ATOM 1055 C C . ILE A 1 133 ? -4.681 3.281 -2.831 1.00 93.75 133 ILE A C 1
ATOM 1057 O O . ILE A 1 133 ? -5.616 3.061 -2.064 1.00 93.75 133 ILE A O 1
ATOM 1061 N N . LYS A 1 134 ? -4.809 4.083 -3.890 1.00 92.94 134 LYS A N 1
ATOM 1062 C CA . LYS A 1 134 ? -6.095 4.673 -4.276 1.00 92.94 134 LYS A CA 1
ATOM 1063 C C . LYS A 1 134 ? -6.982 3.648 -4.991 1.00 92.94 134 LYS A C 1
ATOM 1065 O O . LYS A 1 134 ? -6.436 2.866 -5.777 1.00 92.94 134 LYS A O 1
ATOM 1070 N N . PRO A 1 135 ? -8.320 3.726 -4.850 1.00 94.00 135 PRO A N 1
ATOM 1071 C CA . PRO A 1 135 ? -9.252 2.810 -5.515 1.00 94.00 135 PRO A CA 1
ATOM 1072 C C . PRO A 1 135 ? -9.016 2.678 -7.026 1.00 94.00 135 PRO A C 1
ATOM 1074 O O . PRO A 1 135 ? -8.952 1.571 -7.548 1.00 94.00 135 PRO A O 1
ATOM 1077 N N . VAL A 1 136 ? -8.776 3.794 -7.727 1.00 93.62 136 VAL A N 1
ATOM 1078 C CA . VAL A 1 136 ? -8.515 3.790 -9.180 1.00 93.62 136 VAL A CA 1
ATOM 1079 C C . VAL A 1 136 ? -7.269 2.985 -9.565 1.00 93.62 136 VAL A C 1
ATOM 1081 O O . VAL A 1 136 ? -7.271 2.266 -10.558 1.00 93.62 136 VAL A O 1
ATOM 1084 N N . HIS A 1 137 ? -6.194 3.061 -8.776 1.00 94.56 137 HIS A N 1
ATOM 1085 C CA . HIS A 1 137 ? -4.972 2.315 -9.071 1.00 94.56 137 HIS A CA 1
ATOM 1086 C C . HIS A 1 137 ? -5.145 0.831 -8.775 1.00 94.56 137 HIS A C 1
ATOM 1088 O O . HIS A 1 137 ? -4.670 0.006 -9.550 1.00 94.56 137 HIS A O 1
ATOM 1094 N N . LEU A 1 138 ? -5.863 0.501 -7.702 1.00 95.88 138 LEU A N 1
ATOM 1095 C CA . LEU A 1 138 ? -6.184 -0.878 -7.368 1.00 95.88 138 LEU A CA 1
ATOM 1096 C C . LEU A 1 138 ? -7.090 -1.524 -8.427 1.00 95.88 138 LEU A C 1
ATOM 1098 O O . LEU A 1 138 ? -6.813 -2.639 -8.855 1.00 95.88 138 LEU A O 1
ATOM 1102 N N . ALA A 1 139 ? -8.097 -0.803 -8.927 1.00 95.94 139 ALA A N 1
ATOM 11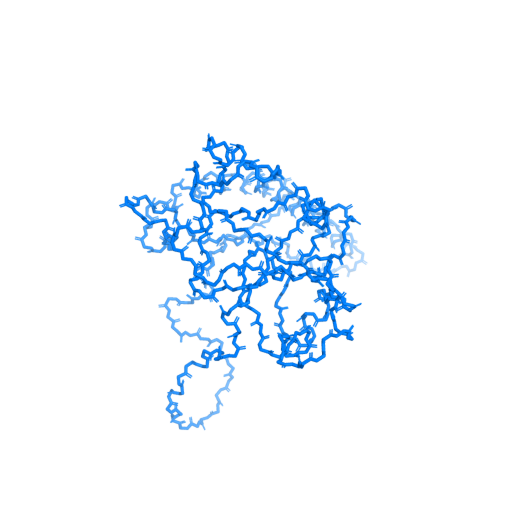03 C CA . ALA A 1 139 ? -8.958 -1.262 -10.019 1.00 95.94 139 ALA A CA 1
ATOM 1104 C C . ALA A 1 139 ? -8.173 -1.503 -11.322 1.00 95.94 139 ALA A C 1
ATOM 1106 O O . ALA A 1 139 ? -8.377 -2.511 -12.002 1.00 95.94 139 ALA A O 1
ATOM 1107 N N . ASN A 1 140 ? -7.223 -0.622 -11.651 1.00 97.56 140 ASN A N 1
ATOM 1108 C CA . ASN A 1 140 ? -6.346 -0.808 -12.811 1.00 97.56 140 ASN A CA 1
ATOM 1109 C C . ASN A 1 140 ? -5.429 -2.031 -12.652 1.00 97.56 140 ASN A C 1
ATOM 1111 O O . ASN A 1 140 ? -5.134 -2.704 -13.635 1.00 97.56 140 ASN A O 1
ATOM 1115 N N . ILE A 1 141 ? -4.975 -2.327 -11.429 1.00 97.81 141 ILE A N 1
ATOM 1116 C CA . ILE A 1 141 ? -4.198 -3.540 -11.142 1.00 97.81 141 ILE A CA 1
ATOM 1117 C C . ILE A 1 141 ? -5.087 -4.777 -11.294 1.00 97.81 141 ILE A C 1
ATOM 1119 O O . ILE A 1 141 ? -4.720 -5.697 -12.016 1.00 97.81 141 ILE A O 1
ATOM 1123 N N . ALA A 1 142 ? -6.274 -4.784 -10.681 1.00 97.50 142 ALA A N 1
ATOM 1124 C CA . ALA A 1 142 ? -7.213 -5.905 -10.738 1.00 97.50 142 ALA A CA 1
ATOM 1125 C C . ALA A 1 142 ? -7.659 -6.245 -12.171 1.00 97.50 142 ALA A C 1
ATOM 1127 O O . ALA A 1 142 ? -7.798 -7.414 -1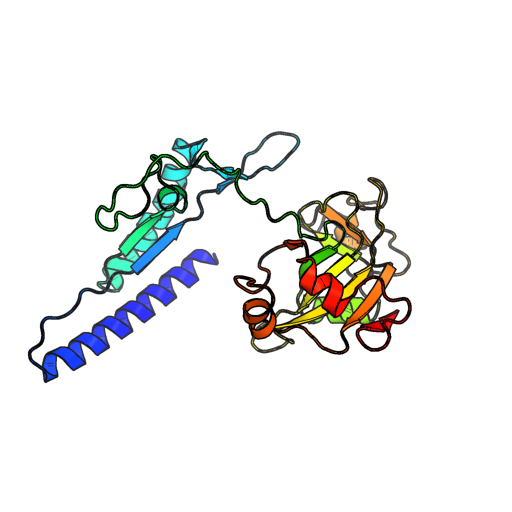2.515 1.00 97.50 142 ALA A O 1
ATOM 1128 N N . SER A 1 143 ? -7.806 -5.234 -13.031 1.00 96.44 143 SER A N 1
ATOM 1129 C CA . SER A 1 143 ? -8.105 -5.397 -14.463 1.00 96.44 143 SER A CA 1
ATOM 1130 C C . SER A 1 143 ? -6.872 -5.677 -15.337 1.00 96.44 143 SER A C 1
ATOM 1132 O O . SER A 1 143 ? -6.988 -5.706 -16.561 1.00 96.44 143 SER A O 1
ATOM 1134 N N . ARG A 1 144 ? -5.687 -5.862 -14.733 1.00 95.19 144 ARG A N 1
ATOM 1135 C CA . ARG A 1 144 ? -4.381 -6.047 -15.397 1.00 95.19 144 ARG A CA 1
ATOM 1136 C C . ARG A 1 144 ? -3.951 -4.909 -16.334 1.00 95.19 144 ARG A C 1
ATOM 1138 O O . ARG A 1 144 ? -2.949 -5.039 -17.027 1.00 95.19 144 ARG A O 1
ATOM 1145 N N . GLN A 1 145 ? -4.636 -3.766 -16.319 1.00 96.25 145 GLN A N 1
ATOM 1146 C CA . GLN A 1 145 ? -4.222 -2.578 -17.071 1.00 96.25 145 GLN A CA 1
ATOM 1147 C C . GLN A 1 145 ? -2.984 -1.914 -16.461 1.00 96.25 145 GLN A C 1
ATOM 1149 O O . GLN A 1 145 ? -2.226 -1.249 -17.158 1.00 96.25 145 GLN A O 1
ATOM 1154 N N . LYS A 1 146 ? -2.763 -2.078 -15.154 1.00 95.31 146 LYS A N 1
ATOM 1155 C CA . LYS A 1 146 ? -1.547 -1.663 -14.451 1.00 95.31 146 LYS A CA 1
ATOM 1156 C C . LYS A 1 146 ? -0.807 -2.903 -13.957 1.00 95.31 146 LYS A C 1
ATOM 1158 O O . LYS A 1 146 ? -1.259 -3.560 -13.028 1.00 95.31 146 LYS A O 1
ATOM 1163 N N . ASN A 1 147 ? 0.346 -3.191 -14.552 1.00 94.69 147 ASN A N 1
ATOM 1164 C CA . ASN A 1 147 ? 1.134 -4.398 -14.272 1.00 94.69 147 ASN A CA 1
ATOM 1165 C C . ASN A 1 147 ? 2.337 -4.162 -13.339 1.00 94.69 147 ASN A C 1
ATOM 1167 O O . ASN A 1 147 ? 2.984 -5.118 -12.923 1.00 94.69 147 ASN A O 1
ATOM 1171 N N . HIS A 1 148 ? 2.621 -2.907 -12.978 1.00 93.81 148 HIS A N 1
ATOM 1172 C CA . HIS A 1 148 ? 3.678 -2.546 -12.033 1.00 93.81 148 HIS A CA 1
ATOM 1173 C C . HIS A 1 148 ? 3.157 -1.611 -10.948 1.00 93.81 148 HIS A C 1
ATOM 1175 O O . HIS A 1 148 ? 2.383 -0.696 -11.234 1.00 93.81 148 HIS A O 1
ATOM 1181 N N . GLU A 1 149 ? 3.648 -1.767 -9.722 1.00 93.81 149 GLU A N 1
ATOM 1182 C CA . GLU A 1 149 ? 3.510 -0.779 -8.652 1.00 93.81 149 GLU A CA 1
ATOM 1183 C C . GLU A 1 149 ? 4.754 0.116 -8.597 1.00 93.81 149 GLU A C 1
ATOM 1185 O O . GLU A 1 149 ? 5.876 -0.378 -8.547 1.00 93.81 149 GLU A O 1
ATOM 1190 N N . TYR A 1 150 ? 4.576 1.440 -8.596 1.00 92.12 150 TYR A N 1
ATOM 1191 C CA . TYR A 1 150 ? 5.694 2.391 -8.674 1.00 92.12 150 TYR A CA 1
ATOM 1192 C C . TYR A 1 150 ? 5.897 3.140 -7.362 1.00 92.12 150 TYR A C 1
ATOM 1194 O O . TYR A 1 150 ? 4.958 3.746 -6.848 1.00 92.12 150 TYR A O 1
ATOM 1202 N N . ARG A 1 151 ? 7.133 3.187 -6.848 1.00 90.19 151 ARG A N 1
ATOM 1203 C CA . ARG A 1 151 ? 7.460 3.902 -5.601 1.00 90.19 151 ARG A CA 1
ATOM 1204 C C . ARG A 1 151 ? 8.708 4.772 -5.723 1.00 90.19 151 ARG A C 1
ATOM 1206 O O . ARG A 1 151 ? 9.632 4.494 -6.483 1.00 90.19 151 ARG A O 1
ATOM 1213 N N . LYS A 1 152 ? 8.746 5.835 -4.915 1.00 88.62 152 LYS A N 1
ATOM 1214 C CA . LYS A 1 152 ? 9.925 6.706 -4.745 1.00 88.62 152 LYS A CA 1
ATOM 1215 C C . LYS A 1 152 ? 11.028 6.054 -3.907 1.00 88.62 152 LYS A C 1
ATOM 1217 O O . LYS A 1 152 ? 12.193 6.405 -4.054 1.00 88.62 152 LYS A O 1
ATOM 1222 N N . TYR A 1 153 ? 10.650 5.144 -3.011 1.00 86.38 153 TYR A N 1
ATOM 1223 C CA . TYR A 1 153 ? 11.551 4.433 -2.109 1.00 86.38 153 TYR A CA 1
ATOM 1224 C C . TYR A 1 153 ? 11.716 2.974 -2.524 1.00 86.38 153 TYR A C 1
ATOM 1226 O O . TYR A 1 153 ? 10.827 2.365 -3.129 1.00 86.38 153 TYR A O 1
ATOM 1234 N N . ARG A 1 154 ? 12.856 2.408 -2.136 1.00 85.62 154 ARG A N 1
ATOM 1235 C CA . ARG A 1 154 ? 13.172 1.003 -2.346 1.00 85.62 154 ARG A CA 1
ATOM 1236 C C . ARG A 1 154 ? 12.616 0.151 -1.204 1.00 85.62 154 ARG A C 1
ATOM 1238 O O . ARG A 1 154 ? 12.825 0.467 -0.035 1.00 85.62 154 ARG A O 1
ATOM 1245 N N . LEU A 1 155 ? 11.936 -0.939 -1.548 1.00 87.62 155 LEU A N 1
ATOM 1246 C CA . LEU A 1 155 ? 11.586 -2.011 -0.620 1.00 87.62 155 LEU A CA 1
ATOM 1247 C C . LEU A 1 155 ? 12.812 -2.891 -0.366 1.00 87.62 155 LEU A C 1
ATOM 1249 O O . LEU A 1 155 ? 13.652 -3.072 -1.251 1.00 87.62 155 LEU A O 1
ATOM 1253 N N . ARG A 1 156 ? 12.905 -3.457 0.838 1.00 86.56 156 ARG A N 1
ATOM 1254 C CA . ARG A 1 156 ? 13.986 -4.378 1.199 1.00 86.56 156 ARG A CA 1
ATOM 1255 C C . ARG A 1 156 ? 14.010 -5.590 0.257 1.00 86.56 156 ARG A C 1
ATOM 1257 O O . ARG A 1 156 ? 12.971 -6.048 -0.220 1.00 86.56 156 ARG A O 1
ATOM 1264 N N . ASP A 1 157 ? 15.203 -6.129 0.020 1.00 85.44 157 ASP A N 1
ATOM 1265 C CA . ASP A 1 157 ? 15.347 -7.433 -0.626 1.00 85.44 157 ASP A CA 1
ATOM 1266 C C . ASP A 1 157 ? 14.673 -8.534 0.212 1.00 85.44 157 ASP A C 1
ATOM 1268 O O . ASP A 1 157 ? 14.758 -8.526 1.443 1.00 85.44 157 ASP A O 1
ATOM 1272 N N . GLY A 1 158 ? 13.961 -9.447 -0.454 1.00 88.81 158 GLY A N 1
ATOM 1273 C CA . GLY A 1 158 ? 13.138 -10.477 0.182 1.00 88.81 158 GLY A CA 1
ATOM 1274 C C . GLY A 1 158 ? 11.666 -10.107 0.392 1.00 88.81 158 GLY A C 1
ATOM 1275 O O . GLY A 1 158 ? 10.888 -10.990 0.738 1.00 88.81 158 GLY A O 1
ATOM 1276 N N . VAL A 1 159 ? 11.246 -8.855 0.163 1.00 92.69 159 VAL A N 1
ATOM 1277 C CA . VAL A 1 159 ? 9.808 -8.530 0.116 1.00 92.69 159 VAL A CA 1
ATOM 1278 C C . VAL A 1 159 ? 9.189 -9.181 -1.117 1.00 92.69 159 VAL A C 1
ATOM 1280 O O . VAL A 1 159 ? 9.623 -8.906 -2.230 1.00 92.69 159 VAL A O 1
ATOM 1283 N N . THR A 1 160 ? 8.174 -10.014 -0.906 1.00 94.81 160 THR A N 1
ATOM 1284 C CA . THR A 1 160 ? 7.465 -10.776 -1.944 1.00 94.81 160 THR A CA 1
ATOM 1285 C C . THR A 1 160 ? 5.986 -10.441 -2.023 1.00 94.81 160 THR A C 1
ATOM 1287 O O . THR A 1 160 ? 5.331 -10.839 -2.983 1.00 94.81 160 THR A O 1
ATOM 1290 N N . ARG A 1 161 ? 5.430 -9.733 -1.031 1.00 97.06 161 ARG A N 1
ATOM 1291 C CA . ARG A 1 161 ? 3.994 -9.448 -0.970 1.00 97.06 161 ARG A CA 1
ATOM 1292 C C . ARG A 1 161 ? 3.694 -8.010 -0.576 1.00 97.06 161 ARG A C 1
ATOM 1294 O O . ARG A 1 161 ? 4.248 -7.483 0.392 1.00 97.06 161 ARG A O 1
ATOM 1301 N N . LEU A 1 162 ? 2.776 -7.395 -1.316 1.00 97.56 162 LEU A N 1
ATOM 1302 C CA . LEU A 1 162 ? 2.259 -6.052 -1.076 1.00 97.56 162 LEU A CA 1
ATOM 1303 C C . LEU A 1 162 ? 0.788 -6.144 -0.669 1.00 97.56 162 LEU A C 1
ATOM 1305 O O . LEU A 1 162 ? -0.062 -6.518 -1.468 1.00 97.56 162 LEU A O 1
ATOM 1309 N N . TRP A 1 163 ? 0.492 -5.786 0.571 1.00 98.31 163 TRP A N 1
ATOM 1310 C CA . TRP A 1 163 ? -0.849 -5.735 1.135 1.00 98.31 163 TRP A CA 1
ATOM 1311 C C . TRP A 1 163 ? -1.404 -4.328 0.926 1.00 98.31 163 TRP A C 1
ATOM 1313 O O . TRP A 1 163 ? -0.910 -3.344 1.488 1.00 98.31 163 TRP A O 1
ATOM 1323 N N . PHE A 1 164 ? -2.428 -4.221 0.092 1.00 97.75 164 PHE A N 1
ATOM 1324 C CA . PHE A 1 164 ? -2.997 -2.952 -0.323 1.00 97.75 164 PHE A CA 1
ATOM 1325 C C . PHE A 1 164 ? -4.117 -2.510 0.613 1.00 97.75 164 PHE A C 1
ATOM 1327 O O . PHE A 1 164 ? -5.205 -3.085 0.610 1.00 97.75 164 PHE A O 1
ATOM 1334 N N . TYR A 1 165 ? -3.849 -1.449 1.379 1.00 97.06 165 TYR A N 1
ATOM 1335 C CA . TYR A 1 165 ? -4.876 -0.669 2.062 1.00 97.06 165 TYR A CA 1
ATOM 1336 C C . TYR A 1 165 ? -5.512 0.299 1.062 1.00 97.06 165 TYR A C 1
ATOM 1338 O O . TYR A 1 165 ? -4.891 1.280 0.650 1.00 97.06 165 TYR A O 1
ATOM 1346 N N . GLU A 1 166 ? -6.746 0.026 0.668 1.00 95.50 166 GLU A N 1
ATOM 1347 C CA . GLU A 1 166 ? -7.511 0.887 -0.221 1.00 95.50 166 GLU A CA 1
ATOM 1348 C C . GLU A 1 166 ? -7.984 2.136 0.535 1.00 95.50 166 GLU A C 1
ATOM 1350 O O . GLU A 1 166 ? -8.721 2.043 1.522 1.00 95.50 166 GLU A O 1
ATOM 1355 N N . THR A 1 167 ? -7.545 3.317 0.093 1.00 91.69 167 THR A N 1
ATOM 1356 C CA . THR A 1 167 ? -7.922 4.588 0.722 1.00 91.69 167 THR A CA 1
ATOM 1357 C C . THR A 1 167 ? -9.382 4.939 0.451 1.00 91.69 167 THR A C 1
ATOM 1359 O O . THR A 1 167 ? -9.957 4.540 -0.559 1.00 91.69 167 THR A O 1
ATOM 1362 N N . ALA A 1 168 ? -9.982 5.705 1.363 1.00 88.12 168 ALA A N 1
ATOM 1363 C CA . ALA A 1 168 ? -11.269 6.351 1.138 1.00 88.12 168 ALA A CA 1
ATOM 1364 C C . ALA A 1 168 ? -11.030 7.790 0.656 1.00 88.12 168 ALA A C 1
ATOM 1366 O O . ALA A 1 168 ? -11.008 8.728 1.454 1.00 88.12 168 ALA A O 1
ATOM 1367 N N . ASP A 1 169 ? -10.795 7.963 -0.642 1.00 74.88 169 ASP A N 1
ATOM 1368 C CA . ASP A 1 169 ? -10.636 9.286 -1.246 1.00 74.88 169 ASP A CA 1
ATOM 1369 C C . ASP A 1 169 ? -12.037 9.894 -1.452 1.00 74.88 169 ASP A C 1
ATOM 1371 O O . ASP A 1 169 ? -12.854 9.357 -2.195 1.00 74.88 169 ASP A O 1
ATOM 1375 N N . ALA A 1 170 ? -12.338 11.008 -0.772 1.00 67.94 170 ALA A N 1
ATOM 1376 C CA . ALA A 1 170 ? -13.625 11.720 -0.868 1.00 67.94 170 ALA A CA 1
ATOM 1377 C C . ALA A 1 170 ? -14.878 10.846 -0.609 1.00 67.94 170 ALA A C 1
ATOM 1379 O O . ALA A 1 170 ? -15.931 11.055 -1.208 1.00 67.94 170 ALA A O 1
ATOM 1380 N N . GLY A 1 171 ? -14.767 9.862 0.290 1.00 66.12 171 GLY A N 1
ATOM 1381 C CA . GLY A 1 171 ? -15.861 8.939 0.622 1.00 66.12 171 GLY A CA 1
ATOM 1382 C C . GLY A 1 171 ? -16.032 7.776 -0.361 1.00 66.12 171 GLY A C 1
ATOM 1383 O O . GLY A 1 171 ? -16.943 6.972 -0.189 1.00 66.12 171 GLY A O 1
ATOM 1384 N N . GLN A 1 172 ? -15.154 7.658 -1.362 1.00 69.56 172 GLN A N 1
ATOM 1385 C CA . GLN A 1 172 ? -15.094 6.525 -2.282 1.00 69.56 172 GLN A CA 1
ATOM 1386 C C . GLN A 1 172 ? -13.909 5.621 -1.932 1.00 69.56 172 GLN A C 1
ATOM 1388 O O . GLN A 1 172 ? -12.795 6.102 -1.731 1.00 69.56 172 GLN A O 1
ATOM 1393 N N . GLY A 1 173 ? -14.146 4.310 -1.878 1.00 82.12 173 GLY A N 1
ATOM 1394 C CA . GLY A 1 173 ? -13.152 3.298 -1.509 1.00 82.12 173 GLY A CA 1
ATOM 1395 C C . GLY A 1 173 ? -13.461 2.606 -0.181 1.00 82.12 173 GLY A C 1
ATOM 1396 O O . GLY A 1 173 ? -14.374 2.991 0.548 1.00 82.12 173 GLY A O 1
ATOM 1397 N N . ARG A 1 174 ? -12.719 1.537 0.124 1.00 90.56 174 ARG A N 1
ATOM 1398 C CA . ARG A 1 174 ? -13.082 0.590 1.198 1.00 90.56 174 ARG A CA 1
ATOM 1399 C C . ARG A 1 174 ? -12.483 0.899 2.575 1.00 90.56 174 ARG A C 1
ATOM 1401 O O . ARG A 1 174 ? -12.881 0.255 3.544 1.00 90.56 174 ARG A O 1
ATOM 1408 N N . ALA A 1 175 ? -11.537 1.838 2.688 1.00 93.12 175 ALA A N 1
ATOM 1409 C CA . ALA A 1 175 ? -10.820 2.152 3.939 1.00 93.12 175 ALA A CA 1
ATOM 1410 C C . ALA A 1 175 ? -10.316 0.894 4.680 1.00 93.12 175 ALA A C 1
ATOM 1412 O O . ALA A 1 175 ? -10.442 0.767 5.902 1.00 93.12 175 ALA A O 1
ATOM 1413 N N . SER A 1 176 ? -9.825 -0.074 3.908 1.00 96.19 176 SER A N 1
ATOM 1414 C CA . SER A 1 176 ? -9.536 -1.428 4.372 1.00 96.19 176 SER A CA 1
ATOM 1415 C C . SER A 1 176 ? -8.399 -2.030 3.563 1.00 96.19 176 SER A C 1
ATOM 1417 O O . SER A 1 176 ? -8.196 -1.668 2.405 1.00 96.19 176 SER A O 1
ATOM 1419 N N . ILE A 1 177 ? -7.690 -2.994 4.141 1.00 97.50 177 ILE A N 1
ATOM 1420 C CA . ILE A 1 177 ? -6.826 -3.884 3.370 1.00 97.50 177 ILE A CA 1
ATOM 1421 C C . ILE A 1 177 ? -7.723 -4.861 2.634 1.00 97.50 177 ILE A C 1
ATOM 1423 O O . ILE A 1 177 ? -8.543 -5.536 3.257 1.00 97.50 177 ILE A O 1
ATOM 1427 N N . THR A 1 178 ? -7.608 -4.883 1.313 1.00 97.50 178 THR A N 1
ATOM 1428 C CA . THR A 1 178 ? -8.532 -5.627 0.449 1.00 97.50 178 THR A CA 1
ATOM 1429 C C . THR A 1 178 ? -7.810 -6.600 -0.458 1.00 97.50 178 THR A C 1
ATOM 1431 O O . THR A 1 178 ? -8.380 -7.631 -0.784 1.00 97.50 178 THR A O 1
ATOM 1434 N N . HIS A 1 179 ? -6.568 -6.306 -0.843 1.00 98.31 179 HIS A N 1
ATOM 1435 C CA . HIS A 1 179 ? -5.831 -7.125 -1.797 1.00 98.31 179 HIS A CA 1
ATOM 1436 C C . HIS A 1 179 ? -4.391 -7.364 -1.363 1.00 98.31 179 HIS A C 1
ATOM 1438 O O . HIS A 1 179 ? -3.795 -6.550 -0.656 1.00 98.31 179 HIS A O 1
ATOM 1444 N N . ILE A 1 180 ? -3.829 -8.470 -1.839 1.00 98.38 180 ILE A N 1
ATOM 1445 C CA . ILE A 1 180 ? -2.433 -8.851 -1.659 1.00 98.38 180 ILE A CA 1
ATOM 1446 C C . ILE A 1 180 ? -1.855 -9.142 -3.042 1.00 98.38 180 ILE A C 1
ATOM 1448 O O . ILE A 1 180 ? -2.302 -10.060 -3.726 1.00 98.38 180 ILE A O 1
ATOM 1452 N N . ALA A 1 181 ? -0.876 -8.351 -3.466 1.00 98.00 181 ALA A N 1
ATOM 1453 C CA . ALA A 1 181 ? -0.117 -8.598 -4.686 1.00 98.00 181 ALA A CA 1
ATOM 1454 C C . ALA A 1 181 ? 1.160 -9.379 -4.382 1.00 98.00 181 ALA A C 1
ATOM 1456 O O . ALA A 1 181 ? 1.839 -9.093 -3.394 1.00 98.00 181 ALA A O 1
ATOM 1457 N N . VAL A 1 182 ? 1.513 -10.316 -5.258 1.00 96.25 182 VAL A N 1
ATOM 1458 C CA . VAL A 1 182 ? 2.800 -11.020 -5.231 1.00 96.25 182 VAL A CA 1
ATOM 1459 C C . VAL A 1 182 ? 3.770 -10.330 -6.184 1.00 96.25 182 VAL A C 1
ATOM 1461 O O . VAL A 1 182 ? 3.422 -10.018 -7.324 1.00 96.25 182 VAL A O 1
ATOM 1464 N N . ILE A 1 183 ? 4.992 -10.109 -5.709 1.00 93.75 183 ILE A N 1
ATOM 1465 C CA . ILE A 1 183 ? 6.109 -9.530 -6.457 1.00 93.75 183 ILE A CA 1
ATOM 1466 C C . ILE A 1 183 ? 7.339 -10.454 -6.351 1.00 93.75 183 ILE A C 1
ATOM 1468 O O . ILE A 1 183 ? 7.418 -11.254 -5.411 1.00 93.75 183 ILE A O 1
ATOM 1472 N N . PRO A 1 184 ? 8.325 -10.354 -7.259 1.00 88.62 184 PRO A N 1
ATOM 1473 C CA . PRO A 1 184 ? 9.563 -11.125 -7.155 1.00 88.62 184 PRO A CA 1
ATOM 1474 C C . PRO A 1 184 ? 10.334 -10.858 -5.848 1.00 88.62 184 PRO A C 1
ATOM 1476 O O . PRO A 1 184 ? 10.454 -9.716 -5.402 1.00 88.62 184 PRO A O 1
ATOM 1479 N N . ALA A 1 185 ? 10.901 -11.911 -5.242 1.00 79.44 185 ALA A N 1
ATOM 1480 C CA . ALA A 1 185 ? 11.655 -11.837 -3.977 1.00 79.44 185 ALA A CA 1
ATOM 1481 C C . ALA A 1 185 ? 13.001 -11.093 -4.104 1.00 79.44 185 ALA A C 1
ATOM 1483 O O . ALA A 1 185 ? 13.483 -10.435 -3.174 1.00 79.44 185 ALA A O 1
ATOM 1484 N N . THR A 1 186 ? 13.620 -11.230 -5.269 1.00 68.56 186 THR A N 1
ATOM 1485 C CA . THR A 1 186 ? 14.927 -10.718 -5.700 1.00 68.56 186 THR A CA 1
ATOM 1486 C C . THR A 1 186 ? 14.772 -10.403 -7.198 1.00 68.56 186 THR A C 1
ATOM 1488 O O . THR A 1 186 ? 13.878 -10.941 -7.826 1.00 68.56 186 THR A O 1
ATOM 1491 N N . THR A 1 187 ? 15.495 -9.506 -7.864 1.00 46.41 187 THR A N 1
ATOM 1492 C CA . THR A 1 187 ? 16.885 -9.040 -7.766 1.00 46.41 187 THR A CA 1
ATOM 1493 C C . THR A 1 187 ? 16.976 -7.546 -8.139 1.00 46.41 187 THR A C 1
ATOM 1495 O O . THR A 1 187 ? 15.997 -6.934 -8.563 1.00 46.41 187 THR A O 1
ATOM 1498 N N . ARG A 1 188 ? 18.170 -6.944 -8.013 1.00 49.66 188 ARG A N 1
ATOM 1499 C CA . ARG A 1 188 ? 18.500 -5.583 -8.496 1.00 49.66 188 ARG A CA 1
ATOM 1500 C C . ARG A 1 188 ? 18.101 -5.306 -9.961 1.00 49.66 188 ARG A C 1
ATOM 1502 O O . ARG A 1 188 ? 18.047 -4.143 -10.326 1.00 49.66 188 ARG A O 1
ATOM 1509 N N . HIS A 1 189 ? 17.833 -6.339 -10.765 1.00 42.16 189 HIS A N 1
ATOM 1510 C CA . HIS A 1 189 ? 17.541 -6.237 -12.199 1.00 42.16 189 HIS A CA 1
ATOM 1511 C C . HIS A 1 189 ? 16.040 -6.248 -12.541 1.00 42.16 189 HIS A C 1
ATOM 1513 O O . HIS A 1 189 ? 15.667 -5.778 -13.609 1.00 42.16 189 HIS A O 1
ATOM 1519 N N . GLU A 1 190 ? 15.180 -6.735 -11.638 1.00 47.75 190 GLU A N 1
ATOM 1520 C CA . GLU A 1 190 ? 13.714 -6.790 -11.835 1.00 47.75 190 GLU A CA 1
ATOM 1521 C C . GLU A 1 190 ? 12.972 -5.642 -11.132 1.00 47.75 190 GLU A C 1
ATOM 1523 O O . GLU A 1 190 ? 11.801 -5.375 -11.398 1.00 47.75 190 GLU A O 1
ATOM 1528 N N . ARG A 1 191 ? 13.659 -4.919 -10.235 1.00 55.81 191 ARG A N 1
ATOM 1529 C CA . ARG A 1 191 ? 13.199 -3.618 -9.733 1.00 55.81 191 ARG A CA 1
ATOM 1530 C C . ARG A 1 191 ? 13.551 -2.584 -10.783 1.00 55.81 191 ARG A C 1
ATOM 1532 O O . ARG A 1 191 ? 14.564 -1.903 -10.664 1.00 55.81 191 ARG A O 1
ATOM 1539 N N . HIS A 1 192 ? 12.753 -2.556 -11.835 1.00 64.44 192 HIS A N 1
ATOM 1540 C CA . HIS A 1 192 ? 13.066 -1.796 -13.024 1.00 64.44 192 HIS A CA 1
ATOM 1541 C C . HIS A 1 192 ? 13.293 -0.321 -12.678 1.00 64.44 192 HIS A C 1
ATOM 1543 O O . HIS A 1 192 ? 12.415 0.339 -12.115 1.00 64.44 192 HIS A O 1
ATOM 1549 N N . GLU A 1 193 ? 14.498 0.158 -12.976 1.00 68.69 193 GLU A N 1
ATOM 1550 C CA . GLU A 1 193 ? 14.833 1.576 -13.058 1.00 68.69 193 GLU A CA 1
ATOM 1551 C C . GLU A 1 193 ? 14.220 2.155 -14.345 1.00 68.69 193 GLU A C 1
ATOM 1553 O O . GLU A 1 193 ? 13.863 1.385 -15.254 1.00 68.69 193 GLU A O 1
ATOM 1558 N N . PRO A 1 194 ? 14.052 3.483 -14.451 1.00 71.31 194 PRO A N 1
ATOM 1559 C CA . PRO A 1 194 ? 13.603 4.102 -15.691 1.00 71.31 194 PRO A CA 1
ATOM 1560 C C . PRO A 1 194 ? 14.372 3.575 -16.913 1.00 71.31 194 PRO A C 1
ATOM 1562 O O . PRO A 1 194 ? 15.596 3.515 -16.920 1.00 71.31 194 PRO A O 1
ATOM 1565 N N . GLY A 1 195 ? 13.634 3.118 -17.923 1.00 70.12 195 GLY A N 1
ATOM 1566 C CA . GLY A 1 195 ? 14.160 2.579 -19.176 1.00 70.12 195 GLY A CA 1
ATOM 1567 C C . GLY A 1 195 ? 14.176 1.052 -19.226 1.00 70.12 195 GLY A C 1
ATOM 1568 O O . GLY A 1 195 ? 14.430 0.492 -20.287 1.00 70.12 195 GLY A O 1
ATOM 1569 N N . SER A 1 196 ? 13.881 0.373 -18.112 1.00 79.38 196 SER A N 1
ATOM 1570 C CA . SER A 1 196 ? 13.978 -1.090 -18.020 1.00 79.38 196 SER A CA 1
ATOM 1571 C C . SER A 1 196 ? 12.644 -1.829 -17.875 1.00 79.38 196 SER A C 1
ATOM 1573 O O . SER A 1 196 ? 12.633 -3.051 -18.000 1.00 79.38 196 SER A O 1
ATOM 1575 N N . VAL A 1 197 ? 11.520 -1.133 -17.654 1.00 85.06 197 VAL A N 1
ATOM 1576 C CA . VAL A 1 197 ? 10.197 -1.782 -17.578 1.00 85.06 197 VAL A CA 1
ATOM 1577 C C . VAL A 1 197 ? 9.755 -2.229 -18.980 1.00 85.06 197 VAL A C 1
ATOM 1579 O O . VAL A 1 197 ? 9.768 -1.401 -19.891 1.00 85.06 197 VAL A O 1
ATOM 1582 N N . PRO A 1 198 ? 9.285 -3.471 -19.189 1.00 85.00 198 PRO A N 1
ATOM 1583 C CA . PRO A 1 198 ? 8.691 -3.866 -20.464 1.00 85.00 198 PRO A CA 1
ATOM 1584 C C . PRO A 1 198 ? 7.473 -2.999 -20.823 1.00 85.00 198 PRO A C 1
ATOM 1586 O O . PRO A 1 198 ? 6.567 -2.809 -20.007 1.00 85.00 198 PRO A O 1
ATO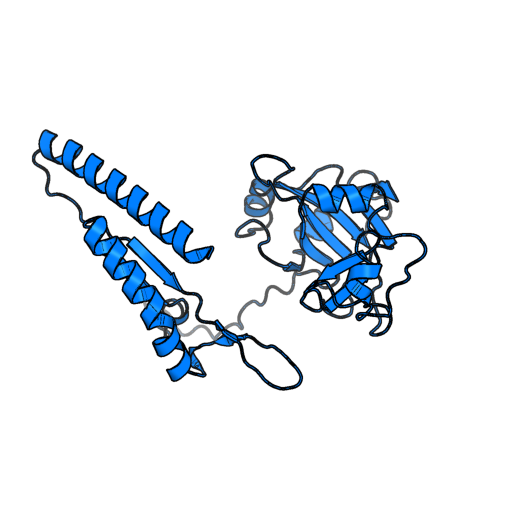M 1589 N N . THR A 1 199 ? 7.426 -2.474 -22.048 1.00 83.69 199 THR A N 1
ATOM 1590 C CA . THR A 1 199 ? 6.239 -1.768 -22.568 1.00 83.69 199 THR A CA 1
ATOM 1591 C C . THR A 1 199 ? 5.185 -2.728 -23.112 1.00 83.69 199 THR A C 1
ATOM 1593 O O . THR A 1 199 ? 4.031 -2.337 -23.243 1.00 83.69 199 THR A O 1
ATOM 1596 N N . GLU A 1 200 ? 5.568 -3.985 -23.356 1.00 84.75 200 GLU A N 1
ATOM 1597 C CA . GLU A 1 200 ? 4.675 -5.069 -23.754 1.00 84.75 200 GLU A CA 1
ATOM 1598 C C . GLU A 1 200 ? 4.763 -6.240 -22.755 1.00 84.75 200 GLU A C 1
ATOM 1600 O O . GLU A 1 200 ? 5.873 -6.696 -22.457 1.00 84.75 200 GLU A O 1
ATOM 1605 N N . PRO A 1 201 ? 3.629 -6.741 -22.225 1.00 87.19 201 PRO A N 1
ATOM 1606 C CA . PRO A 1 201 ? 2.270 -6.248 -22.460 1.00 87.19 201 PRO A CA 1
ATOM 1607 C C . PRO A 1 201 ? 2.053 -4.842 -21.880 1.00 87.19 201 PRO A C 1
ATOM 1609 O O . PRO A 1 201 ? 2.675 -4.475 -20.876 1.00 87.19 201 PRO A O 1
ATOM 1612 N N . PHE A 1 202 ? 1.143 -4.084 -22.500 1.00 90.88 202 PHE A N 1
ATOM 1613 C CA . PHE A 1 202 ? 0.777 -2.736 -22.061 1.00 90.88 202 PHE A CA 1
ATOM 1614 C C . PHE A 1 202 ? 0.546 -2.656 -20.543 1.00 90.88 202 PHE A C 1
ATOM 1616 O O . PHE A 1 202 ? -0.165 -3.472 -19.951 1.00 90.88 202 PHE A O 1
ATOM 1623 N N . GLY A 1 203 ? 1.123 -1.625 -19.925 1.00 94.19 203 GLY A N 1
ATOM 1624 C CA . GLY A 1 203 ? 0.942 -1.308 -18.516 1.00 94.19 203 GLY A CA 1
ATOM 1625 C C . GLY A 1 203 ? 0.844 0.195 -18.291 1.00 94.19 203 GLY A C 1
ATOM 1626 O O . GLY A 1 203 ? 1.715 0.963 -18.705 1.00 94.19 203 GLY A O 1
ATOM 1627 N N . ILE A 1 204 ? -0.213 0.628 -17.602 1.00 93.06 204 ILE A N 1
ATOM 1628 C CA . ILE A 1 204 ? -0.436 2.033 -17.264 1.00 93.06 204 ILE A CA 1
ATOM 1629 C C . ILE A 1 204 ? 0.764 2.571 -16.481 1.00 93.06 204 ILE A C 1
ATOM 1631 O O . ILE A 1 204 ? 1.010 2.222 -15.318 1.00 93.06 204 ILE A O 1
ATOM 1635 N N . GLY A 1 205 ? 1.451 3.516 -17.119 1.00 91.38 205 GLY A N 1
ATOM 1636 C CA . GLY A 1 205 ? 2.595 4.221 -16.569 1.00 91.38 205 GLY A CA 1
ATOM 1637 C C . GLY A 1 205 ? 3.957 3.622 -16.909 1.00 91.38 205 GLY A C 1
ATOM 1638 O O . GLY A 1 205 ? 4.934 4.220 -16.470 1.00 91.38 205 GLY A O 1
ATOM 1639 N N . ASN A 1 206 ? 4.043 2.529 -17.677 1.00 92.81 206 ASN A N 1
ATOM 1640 C CA . ASN A 1 206 ? 5.321 1.921 -18.070 1.00 92.81 206 ASN A CA 1
ATOM 1641 C C . ASN A 1 206 ? 6.151 2.879 -18.933 1.00 92.81 206 ASN A C 1
ATOM 1643 O O . ASN A 1 206 ? 7.297 3.163 -18.596 1.00 92.81 206 ASN A O 1
ATOM 1647 N N . GLU A 1 207 ? 5.557 3.449 -19.985 1.00 92.62 207 GLU A N 1
ATOM 1648 C CA . GLU A 1 207 ? 6.230 4.425 -20.855 1.00 92.62 207 GLU A CA 1
ATOM 1649 C C . GLU A 1 207 ? 6.651 5.685 -20.094 1.00 92.62 207 GLU A C 1
ATOM 1651 O O . GLU A 1 207 ? 7.805 6.097 -20.172 1.00 92.62 207 GLU A O 1
ATOM 1656 N N . ASP A 1 208 ? 5.744 6.271 -19.304 1.00 92.75 208 ASP A N 1
ATOM 1657 C CA . ASP A 1 208 ? 6.056 7.443 -18.480 1.00 92.75 208 ASP A CA 1
ATOM 1658 C C . ASP A 1 208 ? 7.189 7.167 -17.491 1.00 92.75 208 ASP A C 1
ATOM 1660 O O . ASP A 1 208 ? 8.025 8.033 -17.250 1.00 92.75 208 ASP A O 1
ATOM 1664 N N . PHE A 1 209 ? 7.184 5.987 -16.866 1.00 91.19 209 PHE A N 1
ATOM 1665 C CA . PHE A 1 209 ? 8.224 5.593 -15.927 1.00 91.19 209 PHE A CA 1
ATOM 1666 C C . PHE A 1 209 ? 9.562 5.440 -16.648 1.00 91.19 209 PHE A C 1
ATOM 1668 O O . PHE A 1 209 ? 10.564 5.967 -16.175 1.00 91.19 209 PHE A O 1
ATOM 1675 N N . ASN A 1 210 ? 9.566 4.791 -17.814 1.00 89.69 210 ASN A N 1
ATOM 1676 C CA . ASN A 1 210 ? 10.774 4.605 -18.604 1.00 89.69 210 ASN A CA 1
ATOM 1677 C C . ASN A 1 210 ? 11.339 5.900 -19.181 1.00 89.69 210 ASN A C 1
ATOM 1679 O O . ASN A 1 210 ? 12.550 6.035 -19.296 1.00 89.69 210 ASN A O 1
ATOM 1683 N N . ALA A 1 211 ? 10.474 6.854 -19.507 1.00 90.44 211 ALA A N 1
ATOM 1684 C CA . ALA A 1 211 ? 10.856 8.180 -19.970 1.00 90.44 211 ALA A CA 1
ATOM 1685 C C . ALA A 1 211 ? 11.189 9.152 -18.820 1.00 90.44 211 ALA A C 1
ATOM 1687 O O . ALA A 1 211 ? 11.226 10.359 -19.053 1.00 90.44 211 ALA A O 1
ATOM 1688 N N . GLU A 1 212 ? 11.346 8.660 -17.583 1.00 88.44 212 GLU A N 1
ATOM 1689 C CA . GLU A 1 212 ? 11.630 9.462 -16.380 1.00 88.44 212 GLU A CA 1
ATOM 1690 C C . GLU A 1 212 ? 10.599 10.572 -16.094 1.00 88.44 212 GLU A C 1
ATOM 1692 O O . GLU A 1 212 ? 10.852 11.527 -15.362 1.00 88.44 212 GLU A O 1
ATOM 1697 N N . LYS A 1 213 ? 9.377 10.440 -16.620 1.00 90.69 213 LYS A N 1
ATOM 1698 C CA . LYS A 1 213 ? 8.278 11.397 -16.402 1.00 90.69 213 LYS A CA 1
ATOM 1699 C C . LYS A 1 213 ? 7.555 11.173 -15.075 1.00 90.69 213 LYS A C 1
ATOM 1701 O O . LYS A 1 213 ? 6.673 11.950 -14.707 1.00 90.69 213 LYS A O 1
ATOM 1706 N N . LYS A 1 214 ? 7.883 10.098 -14.353 1.00 86.50 214 LYS A N 1
ATOM 1707 C CA . LYS A 1 214 ? 7.362 9.817 -13.010 1.00 86.50 214 LYS A CA 1
ATOM 1708 C C . LYS A 1 214 ? 8.385 10.193 -11.951 1.00 86.50 214 LYS A C 1
ATOM 1710 O O . LYS A 1 214 ? 9.562 9.902 -12.077 1.00 86.50 214 LYS A O 1
ATOM 1715 N N . GLU A 1 215 ? 7.903 10.713 -10.826 1.00 87.69 215 GLU A N 1
ATOM 1716 C CA . GLU A 1 215 ? 8.753 10.933 -9.647 1.00 87.69 215 GLU A CA 1
ATOM 1717 C C . GLU A 1 215 ? 9.196 9.621 -8.966 1.00 87.69 215 GLU A C 1
ATOM 1719 O O . GLU A 1 215 ? 10.062 9.630 -8.087 1.00 87.69 215 GLU A O 1
ATOM 1724 N N . SER A 1 216 ? 8.551 8.498 -9.297 1.00 88.00 216 SER A N 1
ATOM 1725 C CA . SER A 1 216 ? 8.907 7.174 -8.784 1.00 88.00 216 SER A CA 1
ATOM 1726 C C . SER A 1 216 ? 10.217 6.688 -9.392 1.00 88.00 216 SER A C 1
ATOM 1728 O O . SER A 1 216 ? 10.475 6.912 -10.566 1.00 88.00 216 SER A O 1
ATOM 1730 N N . LYS A 1 217 ? 11.005 5.965 -8.596 1.00 86.50 217 LYS A N 1
ATOM 1731 C CA . LYS A 1 217 ? 12.333 5.461 -8.974 1.00 86.50 217 LYS A CA 1
ATOM 1732 C C . LYS A 1 217 ? 12.388 3.946 -9.155 1.00 86.50 217 LYS A C 1
ATOM 1734 O O . LYS A 1 217 ? 13.341 3.437 -9.724 1.00 86.50 217 LYS A O 1
ATOM 1739 N N . TYR A 1 218 ? 11.384 3.239 -8.642 1.00 88.88 218 TYR A N 1
ATOM 1740 C CA . TYR A 1 218 ? 11.336 1.782 -8.633 1.00 88.88 218 TYR A CA 1
ATOM 1741 C C . TYR A 1 218 ? 9.975 1.309 -9.134 1.00 88.88 218 TYR A C 1
ATOM 1743 O O . TYR A 1 218 ? 8.951 1.773 -8.621 1.00 88.88 218 TYR A O 1
ATOM 1751 N N . GLY A 1 219 ? 9.971 0.389 -10.100 1.00 90.38 219 GLY A N 1
ATOM 1752 C CA . GLY A 1 219 ? 8.797 -0.378 -10.517 1.00 90.38 219 GLY A CA 1
ATOM 1753 C C . GLY A 1 219 ? 8.854 -1.813 -9.999 1.00 90.38 219 GLY A C 1
ATOM 1754 O O . GLY A 1 219 ? 9.858 -2.493 -10.181 1.00 90.38 219 GLY A O 1
ATOM 1755 N N . TYR A 1 220 ? 7.780 -2.269 -9.356 1.00 91.50 220 TYR A N 1
ATOM 1756 C CA . TYR A 1 220 ? 7.622 -3.643 -8.879 1.00 91.50 220 TYR A CA 1
ATOM 1757 C C . TYR A 1 220 ? 6.594 -4.364 -9.754 1.00 91.50 220 TYR A C 1
ATOM 1759 O O . TYR A 1 220 ? 5.424 -3.973 -9.704 1.00 91.50 220 TYR A O 1
ATOM 1767 N N . PRO A 1 221 ? 6.986 -5.374 -10.549 1.00 92.50 221 PRO A N 1
ATOM 1768 C CA . PRO A 1 221 ? 6.034 -6.139 -11.345 1.00 92.50 221 PRO A CA 1
ATOM 1769 C C . PRO A 1 221 ? 5.075 -6.901 -10.430 1.00 92.50 221 PRO A C 1
ATOM 1771 O O . PRO A 1 221 ? 5.491 -7.517 -9.448 1.00 92.50 221 PRO A O 1
ATOM 1774 N N . ILE A 1 222 ? 3.787 -6.847 -10.758 1.00 94.38 222 ILE A N 1
ATOM 1775 C CA . ILE A 1 222 ? 2.726 -7.554 -10.042 1.00 94.38 222 ILE A CA 1
ATOM 1776 C C . ILE A 1 222 ? 2.488 -8.873 -10.770 1.00 94.38 222 ILE A C 1
ATOM 1778 O O . ILE A 1 222 ? 1.929 -8.891 -11.865 1.00 94.38 222 ILE A O 1
ATOM 1782 N N . LEU A 1 223 ? 2.945 -9.968 -10.167 1.00 94.06 223 LEU A N 1
ATOM 1783 C CA . LEU A 1 223 ? 2.876 -11.306 -10.757 1.00 94.06 223 LEU A CA 1
ATOM 1784 C C . LEU A 1 223 ? 1.500 -11.937 -10.551 1.00 94.06 223 LEU A C 1
ATOM 1786 O O . LEU A 1 223 ? 0.930 -12.522 -11.466 1.00 94.06 223 LEU A O 1
ATOM 1790 N N . GLU A 1 224 ? 0.975 -11.793 -9.337 1.00 97.06 224 GLU A N 1
ATOM 1791 C CA . GLU A 1 224 ? -0.309 -12.345 -8.920 1.00 97.06 224 GLU A CA 1
ATOM 1792 C C . GLU A 1 224 ? -1.046 -11.322 -8.066 1.00 97.06 224 GLU A C 1
ATOM 1794 O O . GLU A 1 224 ? -0.422 -10.494 -7.390 1.00 97.06 224 GLU A O 1
ATOM 1799 N N . LEU A 1 225 ? -2.371 -11.410 -8.062 1.00 98.31 225 LEU A N 1
ATOM 1800 C CA . LEU A 1 225 ? -3.212 -10.600 -7.194 1.00 98.31 225 LEU A CA 1
ATOM 1801 C C . LEU A 1 225 ? -4.257 -11.478 -6.521 1.00 98.31 225 LEU A C 1
ATOM 1803 O O . LEU A 1 225 ? -4.963 -12.247 -7.171 1.00 98.31 225 LEU A O 1
ATOM 1807 N N . TYR A 1 226 ? -4.385 -11.304 -5.215 1.00 98.19 226 TYR A N 1
ATOM 1808 C CA . TYR A 1 226 ? -5.377 -11.956 -4.380 1.00 98.19 226 TYR A CA 1
ATOM 1809 C C . TYR A 1 226 ? -6.285 -10.899 -3.759 1.00 98.19 226 TYR A C 1
ATOM 1811 O O . TYR A 1 226 ? -5.801 -9.862 -3.308 1.00 98.19 226 TYR A O 1
ATOM 1819 N N . GLU A 1 227 ? -7.586 -11.159 -3.711 1.00 97.81 227 GLU A N 1
ATOM 1820 C CA . GLU A 1 227 ? -8.548 -10.390 -2.922 1.00 97.81 227 GLU A CA 1
ATOM 1821 C C . GLU A 1 227 ? -8.804 -11.115 -1.596 1.00 97.81 227 GLU A C 1
ATOM 1823 O O . GLU A 1 227 ? -9.036 -12.324 -1.578 1.00 97.81 227 GLU A O 1
ATOM 1828 N N . LEU A 1 228 ? -8.780 -10.387 -0.480 1.00 97.00 228 LEU A N 1
ATOM 1829 C CA . LEU A 1 228 ? -9.190 -10.909 0.820 1.00 97.00 228 LEU A CA 1
ATOM 1830 C C . LEU A 1 228 ? -10.702 -11.162 0.816 1.00 97.00 228 LEU A C 1
ATOM 1832 O O . LEU A 1 228 ? -11.488 -10.242 0.588 1.00 97.00 228 LEU A O 1
ATOM 1836 N N . VAL A 1 229 ? -11.116 -12.381 1.166 1.00 95.56 229 VAL A N 1
ATOM 1837 C CA . VAL A 1 229 ? -12.534 -12.730 1.364 1.00 95.56 229 VAL A CA 1
ATOM 1838 C C . VAL A 1 229 ? -13.149 -11.846 2.451 1.00 95.56 229 VAL A C 1
ATOM 1840 O O . VAL A 1 229 ? -14.282 -11.380 2.317 1.00 95.56 229 VAL A O 1
ATOM 1843 N N . ARG A 1 230 ? -12.375 -11.564 3.508 1.00 94.94 230 ARG A N 1
ATOM 1844 C CA . ARG A 1 230 ? -12.728 -10.640 4.591 1.00 94.94 230 ARG A CA 1
ATOM 1845 C C . ARG A 1 230 ? -11.731 -9.478 4.646 1.00 94.94 230 ARG A C 1
ATOM 1847 O O . ARG A 1 230 ? -10.650 -9.627 5.226 1.00 94.94 230 ARG A O 1
ATOM 1854 N N . PRO A 1 231 ? -12.075 -8.316 4.063 1.00 96.62 231 PRO A N 1
ATOM 1855 C CA . PRO A 1 231 ? -11.243 -7.124 4.145 1.00 96.62 231 PRO A CA 1
ATOM 1856 C C . PRO A 1 231 ? -10.967 -6.716 5.588 1.00 96.62 231 PRO A C 1
ATOM 1858 O O . PRO A 1 231 ? -11.843 -6.806 6.446 1.00 96.62 231 PRO A O 1
ATOM 1861 N N . VAL A 1 232 ? -9.766 -6.200 5.830 1.00 96.12 232 VAL A N 1
ATOM 1862 C CA . VAL A 1 232 ? -9.348 -5.741 7.155 1.00 96.12 232 VAL A CA 1
ATOM 1863 C C . VAL A 1 232 ? -9.533 -4.234 7.252 1.00 96.12 232 VAL A C 1
ATOM 1865 O O . VAL A 1 232 ? -8.750 -3.472 6.684 1.00 96.12 232 VAL A O 1
ATOM 1868 N N . ASN A 1 233 ? -10.564 -3.788 7.962 1.00 94.69 233 ASN A N 1
ATOM 1869 C CA . ASN A 1 233 ? -10.843 -2.360 8.122 1.00 94.69 233 ASN A CA 1
ATOM 1870 C C . ASN A 1 233 ? -9.990 -1.715 9.227 1.00 94.69 233 ASN A C 1
ATOM 1872 O O . ASN A 1 233 ? -9.422 -2.387 10.086 1.00 94.69 233 ASN A O 1
ATOM 1876 N N . LEU A 1 234 ? -9.935 -0.381 9.243 1.00 91.19 234 LEU A N 1
ATOM 1877 C CA . LEU A 1 234 ? -9.120 0.370 10.203 1.00 91.19 234 LEU A CA 1
ATOM 1878 C C . LEU A 1 234 ? -9.468 0.099 11.681 1.00 91.19 234 LEU A C 1
ATOM 1880 O O . LEU A 1 234 ? -8.584 0.150 12.538 1.00 91.19 234 LEU A O 1
ATOM 1884 N N . SER A 1 235 ? -10.741 -0.157 11.994 1.00 91.88 235 SER A N 1
ATOM 1885 C CA . SER A 1 235 ? -11.164 -0.476 13.362 1.00 91.88 235 SER A CA 1
ATOM 1886 C C . SER A 1 235 ? -10.595 -1.821 13.805 1.00 91.88 235 SER A C 1
ATOM 1888 O O . SER A 1 235 ? -10.059 -1.934 14.905 1.00 91.88 235 SER A O 1
ATOM 1890 N N . GLU A 1 236 ? -10.653 -2.820 12.927 1.00 93.62 236 GLU A N 1
ATOM 1891 C CA . GLU A 1 236 ? -10.058 -4.134 13.151 1.00 93.62 236 GLU A CA 1
ATOM 1892 C C . GLU A 1 236 ? -8.532 -4.043 13.283 1.00 93.62 236 GLU A C 1
ATOM 1894 O O . GLU A 1 236 ? -7.972 -4.582 14.234 1.00 93.62 236 GLU A O 1
ATOM 1899 N N . MET A 1 237 ? -7.874 -3.259 12.415 1.00 91.12 237 MET A N 1
ATOM 1900 C CA . MET A 1 237 ? -6.428 -3.000 12.485 1.00 91.12 237 MET A CA 1
ATOM 1901 C C . MET A 1 237 ? -5.983 -2.506 13.868 1.00 91.12 237 MET A C 1
ATOM 1903 O O . MET A 1 237 ? -4.971 -2.953 14.412 1.00 91.12 237 MET A O 1
ATOM 1907 N N . LYS A 1 238 ? -6.753 -1.572 14.434 1.00 90.50 238 LYS A N 1
ATOM 1908 C CA . LYS A 1 238 ? -6.510 -0.995 15.760 1.00 90.50 238 LYS A CA 1
ATOM 1909 C C . LYS A 1 238 ? -6.794 -1.992 16.877 1.00 90.50 238 LYS A C 1
ATOM 1911 O O . LYS A 1 238 ? -5.979 -2.123 17.783 1.00 90.50 238 LYS A O 1
ATOM 1916 N N . ALA A 1 239 ? -7.946 -2.656 16.818 1.00 90.81 239 ALA A N 1
ATOM 1917 C CA . ALA A 1 239 ? -8.440 -3.498 17.900 1.00 90.81 239 ALA A CA 1
ATOM 1918 C C . ALA A 1 239 ? -7.675 -4.821 18.028 1.00 90.81 239 ALA A C 1
ATOM 1920 O O . ALA A 1 239 ? -7.377 -5.231 19.144 1.00 90.81 239 ALA A O 1
ATOM 1921 N N . GLN A 1 240 ? -7.357 -5.477 16.908 1.0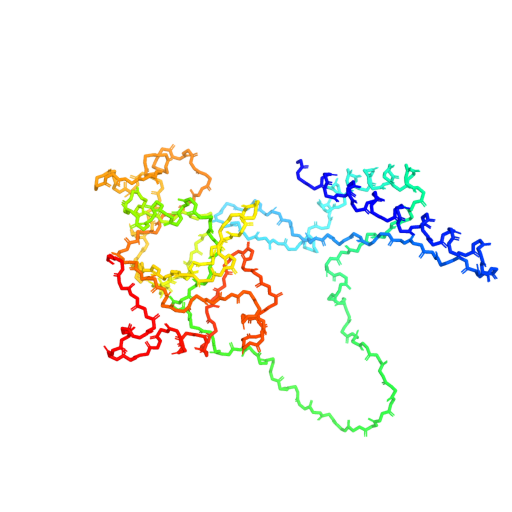0 90.50 240 GLN A N 1
ATOM 1922 C CA . GLN A 1 240 ? -6.748 -6.810 16.922 1.00 90.50 240 GLN A CA 1
ATOM 1923 C C . GLN A 1 240 ? -5.219 -6.765 16.911 1.00 90.50 240 GLN A C 1
ATOM 1925 O O . GLN A 1 240 ? -4.588 -7.533 17.626 1.00 90.50 240 GLN A O 1
ATOM 1930 N N . TRP A 1 241 ? -4.615 -5.842 16.154 1.00 89.69 241 TRP A N 1
ATOM 1931 C CA . TRP A 1 241 ? -3.154 -5.809 15.967 1.00 89.69 241 TRP A CA 1
ATOM 1932 C C . TRP A 1 241 ? -2.500 -4.504 16.437 1.00 89.69 241 TRP A C 1
ATOM 1934 O O . TRP A 1 241 ? -1.354 -4.214 16.090 1.00 89.69 241 TRP A O 1
ATOM 1944 N N . GLY A 1 242 ? -3.219 -3.682 17.211 1.00 85.06 242 GLY A N 1
ATOM 1945 C CA . GLY A 1 242 ? -2.667 -2.479 17.843 1.00 85.06 242 GLY A CA 1
ATOM 1946 C C . GLY A 1 242 ? -2.116 -1.446 16.855 1.00 85.06 242 GLY A C 1
ATOM 1947 O O . GLY A 1 242 ? -1.229 -0.657 17.195 1.00 85.06 242 GLY A O 1
ATOM 1948 N N . MET A 1 243 ? -2.584 -1.445 15.605 1.00 86.69 243 MET A N 1
ATOM 1949 C CA . MET A 1 243 ? -2.053 -0.547 14.586 1.00 86.69 243 MET A CA 1
ATOM 1950 C C . MET A 1 243 ? -2.552 0.882 14.826 1.00 86.69 243 MET A C 1
ATOM 1952 O O . MET A 1 243 ? -3.748 1.139 14.811 1.00 86.69 243 MET A O 1
ATOM 1956 N N . GLY A 1 244 ? -1.634 1.841 14.988 1.00 80.12 244 GLY A N 1
ATOM 1957 C CA . GLY A 1 244 ? -1.966 3.232 15.337 1.00 80.12 244 GLY A CA 1
ATOM 1958 C C . GLY A 1 244 ? -2.793 4.026 14.310 1.00 80.12 244 GLY A C 1
ATOM 1959 O O . GLY A 1 244 ? -3.211 5.143 14.603 1.00 80.12 244 GLY A O 1
ATOM 1960 N N . GLY A 1 245 ? -3.052 3.492 13.115 1.00 84.94 245 GLY A N 1
ATOM 1961 C CA . GLY A 1 245 ? -3.801 4.197 12.078 1.00 84.94 245 GLY A CA 1
ATOM 1962 C C . GLY A 1 245 ? -3.698 3.552 10.700 1.00 84.94 245 GLY A C 1
ATOM 1963 O O . GLY A 1 245 ? -3.037 2.525 10.525 1.00 84.94 245 GLY A O 1
ATOM 1964 N N . ALA A 1 246 ? -4.343 4.192 9.721 1.00 86.31 246 ALA A N 1
ATOM 1965 C CA . ALA A 1 246 ? -4.219 3.809 8.323 1.00 86.31 246 ALA A CA 1
ATOM 1966 C C . ALA A 1 246 ? -2.753 3.967 7.867 1.00 86.31 246 ALA A C 1
ATOM 1968 O O . ALA A 1 246 ? -2.058 4.878 8.334 1.00 86.31 246 ALA A O 1
ATOM 1969 N N . PRO A 1 247 ? -2.253 3.110 6.965 1.00 85.31 247 PRO A N 1
ATOM 1970 C CA . PRO A 1 247 ? -0.892 3.228 6.458 1.00 85.31 247 PRO A CA 1
ATOM 1971 C C . PRO A 1 247 ? -0.700 4.550 5.695 1.00 85.31 247 PRO A C 1
ATOM 1973 O O . PRO A 1 247 ? -1.221 4.718 4.601 1.00 85.31 247 PRO A O 1
ATOM 1976 N N . MET A 1 248 ? 0.084 5.484 6.240 1.00 74.56 248 MET A N 1
ATOM 1977 C CA . MET A 1 248 ? 0.451 6.732 5.539 1.00 74.56 248 MET A CA 1
ATOM 1978 C C . MET A 1 248 ? 1.668 6.570 4.611 1.00 74.56 248 MET A C 1
ATOM 1980 O O . MET A 1 248 ? 1.986 7.455 3.822 1.00 74.56 248 MET A O 1
ATOM 1984 N N . GLY A 1 249 ? 2.357 5.432 4.702 1.00 82.12 249 GLY A N 1
ATOM 1985 C CA . GLY A 1 249 ? 3.525 5.081 3.902 1.00 82.12 249 GLY A CA 1
ATOM 1986 C C . GLY A 1 249 ? 3.543 3.581 3.644 1.00 82.12 249 GLY A C 1
ATOM 1987 O O . GLY A 1 249 ? 2.605 3.040 3.061 1.00 82.12 249 GLY A O 1
ATOM 1988 N N . TRP A 1 250 ? 4.598 2.910 4.096 1.00 88.38 250 TRP A N 1
ATOM 1989 C CA . TRP A 1 250 ? 4.660 1.454 4.124 1.00 88.38 250 TRP A CA 1
ATOM 1990 C C . TRP A 1 250 ? 5.121 0.956 5.491 1.00 88.38 250 TRP A C 1
ATOM 1992 O O . TRP A 1 250 ? 5.816 1.666 6.219 1.00 88.38 250 TRP A O 1
ATOM 2002 N N . ARG A 1 251 ? 4.732 -0.267 5.842 1.00 92.19 251 ARG A N 1
ATOM 2003 C CA . ARG A 1 251 ? 5.227 -0.981 7.025 1.00 92.19 251 ARG A CA 1
ATOM 2004 C C . ARG A 1 251 ? 5.151 -2.480 6.796 1.00 92.19 251 ARG A C 1
ATOM 2006 O O . ARG A 1 251 ? 4.307 -2.924 6.029 1.00 92.19 251 ARG A O 1
ATOM 2013 N N . TYR A 1 252 ? 5.988 -3.255 7.473 1.00 94.56 252 TYR A N 1
ATOM 2014 C CA . TYR A 1 252 ? 5.846 -4.710 7.437 1.00 94.56 252 TYR A CA 1
ATOM 2015 C C . TYR A 1 252 ? 4.556 -5.159 8.130 1.00 94.56 252 TYR A C 1
ATOM 2017 O O . TYR A 1 252 ? 4.111 -4.506 9.082 1.00 94.56 252 TYR A O 1
ATOM 2025 N N . VAL A 1 253 ? 3.974 -6.253 7.637 1.00 94.44 253 VAL A N 1
ATOM 2026 C CA . VAL A 1 253 ? 2.810 -6.908 8.251 1.00 94.44 253 VAL A CA 1
ATOM 2027 C C . VAL A 1 253 ? 3.215 -7.479 9.616 1.00 94.44 253 VAL A C 1
ATOM 2029 O O . VAL A 1 253 ? 4.313 -8.020 9.768 1.00 94.44 253 VAL A O 1
ATOM 2032 N N . GLU A 1 254 ? 2.351 -7.333 10.619 1.00 93.25 254 GLU A N 1
ATOM 2033 C CA . GLU A 1 254 ? 2.530 -7.976 11.930 1.00 93.25 254 GLU A CA 1
ATOM 2034 C C . GLU A 1 254 ? 2.195 -9.480 11.805 1.00 93.25 254 GLU A C 1
ATOM 2036 O O . GLU A 1 254 ? 1.260 -9.837 11.087 1.00 93.25 254 GLU A O 1
ATOM 2041 N N . ARG A 1 255 ? 2.947 -10.371 12.463 1.00 92.50 255 ARG A N 1
ATOM 2042 C CA . ARG A 1 255 ? 2.853 -11.832 12.284 1.00 92.50 255 ARG A CA 1
ATOM 2043 C C . ARG A 1 255 ? 1.444 -12.358 12.485 1.00 92.50 255 ARG A C 1
ATOM 2045 O O . ARG A 1 255 ? 0.947 -13.018 11.584 1.00 92.50 255 ARG A O 1
ATOM 2052 N N . ASP A 1 256 ? 0.779 -11.983 13.569 1.00 92.19 256 ASP A N 1
ATOM 2053 C CA . ASP A 1 256 ? -0.596 -12.412 13.846 1.00 92.19 256 ASP A CA 1
ATOM 2054 C C . ASP A 1 256 ? -1.567 -12.051 12.713 1.00 92.19 256 ASP A C 1
ATOM 2056 O O . ASP A 1 256 ? -2.460 -12.822 12.372 1.00 92.19 256 ASP A O 1
ATOM 2060 N N . MET A 1 257 ? -1.395 -10.878 12.094 1.00 93.38 257 MET A N 1
ATOM 2061 C CA . MET A 1 257 ? -2.218 -10.463 10.956 1.00 93.38 257 MET A CA 1
ATOM 2062 C C . MET A 1 257 ? -1.912 -11.316 9.723 1.00 93.38 257 MET A C 1
ATOM 2064 O O . MET A 1 257 ? -2.823 -11.729 9.004 1.00 93.38 257 MET A O 1
ATOM 2068 N N . TRP A 1 258 ? -0.628 -11.572 9.478 1.00 94.94 258 TRP A N 1
ATOM 2069 C CA . TRP A 1 258 ? -0.190 -12.419 8.380 1.00 94.94 258 TRP A CA 1
ATOM 2070 C C . TRP A 1 258 ? -0.693 -13.855 8.542 1.00 94.94 258 TRP A C 1
ATOM 2072 O O . TRP A 1 258 ? -1.237 -14.406 7.593 1.00 94.94 258 TRP A O 1
ATOM 2082 N N . GLU A 1 259 ? -0.573 -14.448 9.728 1.00 92.31 259 GLU A N 1
ATOM 2083 C CA . GLU A 1 259 ? -1.062 -15.799 10.023 1.00 92.31 259 GLU A CA 1
ATOM 2084 C C . GLU A 1 259 ? -2.575 -15.887 9.852 1.00 92.31 259 GLU A C 1
ATOM 2086 O O . GLU A 1 259 ? -3.078 -16.832 9.252 1.00 92.31 259 GLU A O 1
ATOM 2091 N N . ASN A 1 260 ? -3.292 -14.865 10.316 1.00 91.06 260 ASN A N 1
ATOM 2092 C CA . ASN A 1 260 ? -4.743 -14.835 10.287 1.00 91.06 260 ASN A CA 1
ATOM 2093 C C . ASN A 1 260 ? -5.345 -14.630 8.884 1.00 91.06 260 ASN A C 1
ATOM 2095 O O . ASN A 1 260 ? -6.435 -15.127 8.624 1.00 91.06 260 ASN A O 1
ATOM 2099 N N . ARG A 1 261 ? -4.678 -13.884 7.993 1.00 92.56 261 ARG A N 1
ATOM 2100 C CA . ARG A 1 261 ? -5.213 -13.549 6.656 1.00 92.56 261 ARG A CA 1
ATOM 2101 C C . ARG A 1 261 ? -4.493 -14.230 5.493 1.00 92.56 261 ARG A C 1
ATOM 2103 O O . ARG A 1 261 ? -4.998 -14.199 4.375 1.00 92.56 261 ARG A O 1
ATOM 2110 N N . TRP A 1 262 ? -3.312 -14.798 5.723 1.00 91.88 262 TRP A N 1
ATOM 2111 C CA . TRP A 1 262 ? -2.497 -15.434 4.685 1.00 91.88 262 TRP A CA 1
ATOM 2112 C C . TRP A 1 262 ? -1.965 -16.805 5.118 1.00 91.88 262 TRP A C 1
ATOM 2114 O O . TRP A 1 262 ? -2.320 -17.812 4.508 1.00 91.88 262 TRP A O 1
ATOM 2124 N N . GLY A 1 263 ? -1.125 -16.844 6.158 1.00 85.75 263 GLY A N 1
ATOM 2125 C CA . GLY A 1 263 ? -0.595 -18.057 6.788 1.00 85.75 263 GLY A CA 1
ATOM 2126 C C . GLY A 1 263 ? 0.147 -19.043 5.868 1.00 85.75 263 GLY A C 1
ATOM 2127 O O . GLY A 1 263 ? 0.297 -18.856 4.656 1.00 85.75 263 GLY A O 1
ATOM 2128 N N . GLU A 1 264 ? 0.622 -20.146 6.451 1.00 76.75 264 GLU A N 1
ATOM 2129 C CA . GLU A 1 264 ? 1.275 -21.256 5.724 1.00 76.75 264 GLU A CA 1
ATOM 2130 C C . GLU A 1 264 ? 0.299 -22.361 5.278 1.00 76.75 264 GLU A C 1
ATOM 2132 O O . GLU A 1 264 ? 0.728 -23.393 4.767 1.00 76.75 264 GLU A O 1
ATOM 2137 N N . GLY A 1 265 ? -1.013 -22.151 5.438 1.00 69.75 265 GLY A N 1
ATOM 2138 C CA . GLY A 1 265 ? -2.038 -23.133 5.077 1.00 69.75 265 GLY A CA 1
ATOM 2139 C C . GLY A 1 265 ? -1.985 -23.543 3.600 1.00 69.75 265 GLY A C 1
ATOM 2140 O O . GLY A 1 265 ? -1.831 -22.696 2.718 1.00 69.75 265 GLY A O 1
ATOM 2141 N N . GLN A 1 266 ? -2.112 -24.851 3.336 1.00 58.66 266 GLN A N 1
ATOM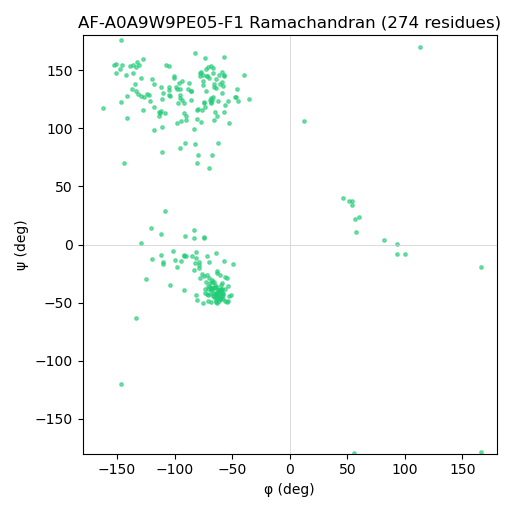 2142 C CA . GLN A 1 266 ? -2.161 -25.407 1.975 1.00 58.66 266 GLN A CA 1
ATOM 2143 C C . GLN A 1 266 ? -3.462 -25.047 1.245 1.00 58.66 266 GLN A C 1
ATOM 2145 O O . GLN A 1 266 ? -3.451 -24.910 0.023 1.00 58.66 266 GLN A O 1
ATOM 2150 N N . ASP A 1 267 ? -4.551 -24.844 1.991 1.00 77.06 267 ASP A N 1
ATOM 2151 C CA . ASP A 1 267 ? -5.810 -24.308 1.484 1.00 77.06 267 ASP A CA 1
ATOM 2152 C C . ASP A 1 267 ? -6.034 -22.908 2.068 1.00 77.06 267 ASP A C 1
ATOM 2154 O O . ASP A 1 267 ? -6.151 -22.735 3.280 1.00 77.06 267 ASP A O 1
ATOM 2158 N N . ARG A 1 268 ? -6.030 -21.900 1.191 1.00 81.88 268 ARG A N 1
ATOM 2159 C CA . ARG A 1 268 ? -6.280 -20.492 1.538 1.00 81.88 268 ARG A CA 1
ATOM 2160 C C . ARG A 1 268 ? -7.594 -19.975 0.953 1.00 81.88 268 ARG A C 1
ATOM 2162 O O . ARG A 1 268 ? -7.834 -18.770 0.989 1.00 81.88 268 ARG A O 1
ATOM 2169 N N . SER A 1 269 ? -8.423 -20.852 0.384 1.00 84.50 269 SER A N 1
ATOM 2170 C CA . SER A 1 269 ? -9.640 -20.462 -0.339 1.00 84.50 269 SER A CA 1
ATOM 2171 C C . SER A 1 269 ? -10.680 -19.758 0.543 1.00 84.50 269 SER A C 1
ATOM 2173 O O . SER A 1 269 ? -11.472 -18.957 0.040 1.00 84.50 269 SER A O 1
ATOM 2175 N N . GLU A 1 270 ? -10.644 -20.000 1.856 1.00 87.50 270 GLU A N 1
ATOM 2176 C CA . GLU A 1 270 ? -11.503 -19.330 2.839 1.00 87.50 270 GLU A CA 1
ATOM 2177 C C . GLU A 1 270 ? -11.055 -17.895 3.160 1.00 87.50 270 GLU A C 1
ATOM 2179 O O . GLU A 1 270 ? -11.886 -17.059 3.518 1.00 87.50 270 GLU A O 1
ATOM 2184 N N . GLU A 1 271 ? -9.767 -17.577 2.992 1.00 91.44 271 GLU A N 1
ATOM 2185 C CA . GLU A 1 271 ? -9.206 -16.269 3.357 1.00 91.44 271 GLU A CA 1
ATOM 2186 C C . GLU A 1 271 ? -8.947 -15.375 2.143 1.00 91.44 271 GLU A C 1
ATOM 2188 O O . GLU A 1 271 ? -9.149 -14.158 2.217 1.00 91.44 271 GLU A O 1
ATOM 2193 N N . VAL A 1 272 ? -8.551 -15.955 1.004 1.00 94.00 272 VAL A N 1
ATOM 2194 C CA . VAL A 1 272 ? -8.238 -15.210 -0.220 1.00 94.00 272 VAL A CA 1
ATOM 2195 C C . VAL A 1 272 ? -8.819 -15.841 -1.478 1.00 94.00 272 VAL A C 1
ATOM 2197 O O . VAL A 1 272 ? -8.884 -17.057 -1.638 1.00 94.00 272 VAL A O 1
ATOM 2200 N N . ARG A 1 273 ? -9.177 -14.985 -2.434 1.00 95.62 273 ARG A N 1
ATOM 2201 C CA . ARG A 1 273 ? -9.556 -15.360 -3.797 1.00 95.62 273 ARG A CA 1
ATOM 2202 C C . ARG A 1 273 ? -8.483 -14.883 -4.754 1.00 95.62 273 ARG A C 1
ATOM 2204 O O . ARG A 1 273 ? -8.162 -13.698 -4.778 1.00 95.62 273 ARG A O 1
ATOM 2211 N N . ARG A 1 274 ? -7.934 -15.789 -5.560 1.00 96.06 274 ARG A N 1
ATOM 2212 C CA . ARG A 1 274 ? -7.015 -15.399 -6.631 1.00 96.06 274 ARG A CA 1
ATOM 2213 C C . ARG A 1 274 ? -7.794 -14.625 -7.693 1.00 96.06 274 ARG A C 1
ATOM 2215 O O . ARG A 1 274 ? -8.752 -15.148 -8.253 1.00 96.06 274 ARG A O 1
ATOM 2222 N N . VAL A 1 275 ? -7.372 -13.394 -7.956 1.00 97.00 275 VAL A N 1
ATOM 2223 C CA . VAL A 1 275 ? -7.868 -12.582 -9.072 1.00 97.00 275 VAL A CA 1
ATOM 2224 C C . VAL A 1 275 ? -7.152 -13.015 -10.343 1.00 97.00 275 VAL A C 1
ATOM 2226 O O . VAL A 1 275 ? -7.801 -13.256 -11.358 1.00 97.00 275 VAL A O 1
ATOM 2229 N N . PHE A 1 276 ? -5.820 -13.143 -10.279 1.00 95.69 276 PHE A N 1
ATOM 2230 C CA . PHE A 1 276 ? -4.996 -13.588 -11.397 1.00 95.69 276 PHE A CA 1
ATOM 2231 C C . PHE A 1 276 ? -3.611 -14.083 -10.979 1.00 95.69 276 PHE A C 1
ATOM 2233 O O . PHE A 1 276 ? -3.200 -13.834 -9.828 1.00 95.69 276 PHE A O 1
#

Nearest PDB structures (foldseek):
  6nr8-assembly1_1  TM=3.788E-01  e=2.256E+00  Homo sapiens
  6nr8-assembly1_4  TM=3.282E-01  e=2.405E+00  Homo sapiens
  7kh2-assembly1_C  TM=3.414E-01  e=3.306E+00  Francisella tularensis subsp. novicida
  2e7g-assembly1_A  TM=2.566E-01  e=4.264E+00  Homo sapiens
  3ic8-assembly3_C  TM=2.737E-01  e=9.152E+00  Pseudomonas syringae pv. tomato

Organism: Penicillium citrinum (NCBI:txid5077)